Protein AF-A0A2G2VQW7-F1 (afdb_monomer_lite)

InterPro domains:
  IPR032675 Leucine-rich repeat domain superfamily [G3DSA:3.80.10.10] (1-169)

Radius of gyration: 18.5 Å; chains: 1; bounding box: 49×47×39 Å

pLDDT: mean 71.55, std 16.59, range [32.75, 95.94]

Foldseek 3Di:
DEDDQCVLVPLCDAEDACALVQAYAYYEANLSNCNHAYDHNHNYNHQDDHHNLLNNLNHAEDAYQDDCVSVPNHQHYEYEAQAQVSQVVSLVSCPPPPDPHFYHYEYHDDDDDPDPDPCPDRFQEYEYECEEDDAQDEHRGDPPHPYYHYYNYHPVVRHPDPVVCVVVVVVVVVVVVVVVPPD

Secondary structure (DSSP, 8-state):
-BPPGGGGG-TT--EEE-TT-TT--B----TT-TT--EEE-TTS---SPPTTGGG-TT--EE---S-GGGGTT-SEEEEEESSHHHHHHHHHHTTT-----EEEEEEE---S-----TT--S-EEEEEES-BPPTT----PPTT--EEEEES-B-GGGT-SSHHHHHHHHHHHHHHHTTTT--

Sequence (183 aa):
MDLPSCISNLESLRALSLRRCEQVKSVPPLGKLKNLRVLDVFDTVIEEVPQGMENLVKLKFLDMVEDLASLELLEEFGGRFCDLHNFNKFMRSLHNYEKDWWYDIFVGQLNIDDGFDDCIPKQRRVIVEDYTIEAATSIFLPRGIDILKIRSCHGLSSCFVDNFLSAVMDYFFKRLDLRDQRL

Organism: Capsicum annuum (NCBI:txid4072)

Structure (mmCIF, N/CA/C/O backbone):
data_AF-A0A2G2VQW7-F1
#
_entry.id   AF-A0A2G2VQW7-F1
#
loop_
_atom_site.group_PDB
_atom_site.id
_atom_site.type_symbol
_atom_site.label_atom_id
_atom_site.label_alt_id
_atom_site.label_comp_id
_atom_site.label_asym_id
_atom_site.label_entity_id
_atom_site.label_seq_id
_atom_site.pdbx_PDB_ins_code
_atom_site.Cartn_x
_atom_site.Cartn_y
_atom_site.Cartn_z
_atom_site.occupancy
_atom_site.B_iso_or_equiv
_atom_site.auth_seq_id
_atom_site.auth_comp_id
_atom_site.auth_asym_id
_atom_site.auth_atom_id
_atom_site.pdbx_PDB_model_num
ATOM 1 N N . MET A 1 1 ? -9.436 16.941 -4.516 1.00 82.94 1 MET A N 1
ATOM 2 C CA . MET A 1 1 ? -10.593 16.754 -3.628 1.00 82.94 1 MET A CA 1
ATOM 3 C C . MET A 1 1 ? -10.092 16.038 -2.393 1.00 82.94 1 MET A C 1
ATOM 5 O O . MET A 1 1 ? -9.227 15.183 -2.532 1.00 82.94 1 MET A O 1
ATOM 9 N N . ASP A 1 2 ? -10.584 16.399 -1.215 1.00 86.19 2 ASP A N 1
ATOM 10 C CA . ASP A 1 2 ? -10.218 15.718 0.029 1.00 86.19 2 ASP A CA 1
ATOM 11 C C . ASP A 1 2 ? -11.318 14.740 0.423 1.00 86.19 2 ASP A C 1
ATOM 13 O O . ASP A 1 2 ? -12.505 14.992 0.183 1.00 86.19 2 ASP A O 1
ATOM 17 N N . LEU A 1 3 ? -10.923 13.614 1.012 1.00 90.31 3 LEU A N 1
ATOM 18 C CA . LEU A 1 3 ? -11.876 12.632 1.497 1.00 90.31 3 LEU A CA 1
ATOM 19 C C . LEU A 1 3 ? -12.577 13.162 2.774 1.00 90.31 3 LEU A C 1
ATOM 21 O O . LEU A 1 3 ? -11.905 13.694 3.662 1.00 90.31 3 LEU A O 1
ATOM 25 N N . PRO A 1 4 ? -13.913 13.035 2.914 1.00 90.88 4 PRO A N 1
ATOM 26 C CA . PRO A 1 4 ? -14.640 13.598 4.052 1.00 90.88 4 PRO A CA 1
ATOM 27 C C . PRO A 1 4 ? -14.163 13.070 5.412 1.00 90.88 4 PRO A C 1
ATOM 29 O O . PRO A 1 4 ? -14.060 11.861 5.625 1.00 90.88 4 PRO A O 1
ATOM 32 N N . SER A 1 5 ? -13.990 13.969 6.385 1.00 91.75 5 SER A N 1
ATOM 33 C CA . SER A 1 5 ? -13.508 13.629 7.736 1.00 91.75 5 SER A CA 1
ATOM 34 C C . SER A 1 5 ? -14.438 12.707 8.534 1.00 91.75 5 SER A C 1
ATOM 36 O O . SER A 1 5 ? -14.006 12.071 9.494 1.00 91.75 5 SER A O 1
ATOM 38 N N . CYS A 1 6 ? -15.711 12.586 8.143 1.00 93.94 6 CYS A N 1
ATOM 39 C CA . CYS A 1 6 ? -16.657 11.679 8.790 1.00 93.94 6 CYS A CA 1
ATOM 40 C C . CYS A 1 6 ? -16.282 10.196 8.630 1.00 93.94 6 CYS A C 1
ATOM 42 O O . CYS A 1 6 ? -16.678 9.391 9.475 1.00 93.94 6 CYS A O 1
ATOM 44 N N . ILE A 1 7 ? -15.478 9.840 7.619 1.00 94.19 7 ILE A N 1
ATOM 45 C CA . ILE A 1 7 ? -14.993 8.467 7.403 1.00 94.19 7 ILE A CA 1
ATOM 46 C C . ILE A 1 7 ? -14.172 7.970 8.593 1.00 94.19 7 ILE A C 1
ATOM 48 O O . ILE A 1 7 ? -14.296 6.806 8.965 1.00 94.19 7 ILE A O 1
ATOM 52 N N . SER A 1 8 ? -13.439 8.853 9.275 1.00 93.88 8 SER A N 1
ATOM 53 C CA . SER A 1 8 ? -12.672 8.517 10.479 1.00 93.88 8 SER A CA 1
ATOM 54 C C . SER A 1 8 ? -13.534 8.031 11.650 1.00 93.88 8 SER A C 1
ATOM 56 O O . SER A 1 8 ? -12.997 7.478 12.600 1.00 93.88 8 SER A O 1
ATOM 58 N N . ASN A 1 9 ? -14.858 8.218 11.624 1.00 95.00 9 ASN A N 1
ATOM 59 C CA . ASN A 1 9 ? -15.754 7.750 12.689 1.00 95.00 9 ASN A CA 1
ATOM 60 C C . ASN A 1 9 ? -16.359 6.363 12.408 1.00 95.00 9 ASN A C 1
ATOM 62 O O . ASN A 1 9 ? -17.124 5.847 13.221 1.00 95.00 9 ASN A O 1
ATOM 66 N N . LEU A 1 10 ? -16.032 5.739 11.273 1.00 95.94 10 LEU A N 1
ATOM 67 C CA . LEU A 1 10 ? -16.527 4.415 10.903 1.00 95.94 10 LEU A CA 1
ATOM 68 C C . LEU A 1 10 ? -15.726 3.307 11.610 1.00 95.94 10 LEU A C 1
ATOM 70 O O . LEU A 1 10 ? -15.092 2.487 10.964 1.00 95.94 10 LEU A O 1
ATOM 74 N N . GLU A 1 11 ? -15.743 3.240 12.942 1.00 94.25 11 GLU A N 1
ATOM 75 C CA . GLU A 1 11 ? -14.870 2.338 13.728 1.00 94.25 11 GLU A CA 1
ATOM 76 C C . GLU A 1 11 ? -15.023 0.838 13.403 1.00 94.25 11 GLU A C 1
ATOM 78 O O . GLU A 1 11 ? -14.123 0.038 13.669 1.00 94.25 11 GLU A O 1
ATOM 83 N N . SER A 1 12 ? -16.155 0.439 12.813 1.00 94.44 12 SER A N 1
ATOM 84 C CA . SER A 1 12 ? -16.405 -0.933 12.344 1.00 94.44 12 SER A CA 1
ATOM 85 C C . SER A 1 12 ? -15.875 -1.217 10.931 1.00 94.44 12 SER A C 1
ATOM 87 O O . SER A 1 12 ? -15.936 -2.367 10.491 1.00 94.44 12 SER A O 1
ATOM 89 N N . LEU A 1 13 ? -15.379 -0.200 10.216 1.00 93.94 13 LEU A N 1
ATOM 90 C CA . LEU A 1 13 ? -14.875 -0.314 8.850 1.00 93.94 13 LEU A CA 1
ATOM 91 C C . LEU A 1 13 ? -13.669 -1.256 8.813 1.00 93.94 13 LEU A C 1
ATOM 93 O O . LEU A 1 13 ? -12.749 -1.135 9.620 1.00 93.94 13 LEU A O 1
ATOM 97 N N . ARG A 1 14 ? -13.700 -2.207 7.876 1.00 90.00 14 ARG A N 1
ATOM 98 C CA . ARG A 1 14 ? -12.643 -3.212 7.679 1.00 90.00 14 ARG A CA 1
ATOM 99 C C . ARG A 1 14 ? -11.844 -2.988 6.405 1.00 90.00 14 ARG A C 1
ATOM 101 O O . ARG A 1 14 ? -10.663 -3.307 6.385 1.00 90.00 14 ARG A O 1
ATOM 108 N N . ALA A 1 15 ? -12.455 -2.403 5.386 1.00 87.12 15 ALA A N 1
ATOM 109 C CA . ALA A 1 15 ? -11.801 -2.094 4.129 1.00 87.12 15 ALA A CA 1
ATOM 110 C C . ALA A 1 15 ? -12.201 -0.690 3.679 1.00 87.12 15 ALA A C 1
ATOM 112 O O . ALA A 1 15 ? -13.383 -0.343 3.705 1.00 87.12 15 ALA A O 1
ATOM 113 N N . LEU A 1 16 ? -11.213 0.105 3.279 1.00 88.94 16 LEU A N 1
ATOM 114 C CA . LEU A 1 16 ? -11.386 1.380 2.600 1.00 88.94 16 LEU A CA 1
ATOM 115 C C . LEU A 1 16 ? -10.630 1.295 1.275 1.00 88.94 16 LEU A C 1
ATOM 117 O O . LEU A 1 16 ? -9.404 1.220 1.277 1.00 88.94 16 LEU A O 1
ATOM 121 N N . SER A 1 17 ? -11.362 1.296 0.160 1.00 86.50 17 SER A N 1
ATOM 122 C CA . SER A 1 17 ? -10.781 1.367 -1.182 1.00 86.50 17 SER A CA 1
ATOM 123 C C . SER A 1 17 ? -11.169 2.686 -1.840 1.00 86.50 17 SER A C 1
ATOM 125 O O . SER A 1 17 ? -12.347 3.017 -1.957 1.00 86.50 17 SER A O 1
ATOM 127 N N . LEU A 1 18 ? -10.149 3.437 -2.235 1.00 86.19 18 LEU A N 1
ATOM 128 C CA . LEU A 1 18 ? -10.187 4.674 -3.011 1.00 86.19 18 LEU A CA 1
ATOM 129 C C . LEU A 1 18 ? -9.570 4.448 -4.395 1.00 86.19 18 LEU A C 1
ATOM 131 O O . LEU A 1 18 ? -9.135 5.389 -5.050 1.00 86.19 18 LEU A O 1
ATOM 135 N N . ARG A 1 19 ? -9.502 3.191 -4.834 1.00 79.62 19 ARG A N 1
ATOM 136 C CA . ARG A 1 19 ? -8.927 2.791 -6.114 1.00 79.62 19 ARG A CA 1
ATOM 137 C C . ARG A 1 19 ? -9.468 3.645 -7.264 1.00 79.62 19 ARG A C 1
ATOM 139 O O . ARG A 1 19 ? -10.685 3.799 -7.378 1.00 79.62 19 ARG A O 1
ATOM 146 N N . ARG A 1 20 ? -8.579 4.154 -8.127 1.00 79.31 20 ARG A N 1
ATOM 147 C CA . ARG A 1 20 ? -8.904 5.007 -9.291 1.00 79.31 20 ARG A CA 1
ATOM 148 C C . ARG A 1 20 ? -9.643 6.298 -8.923 1.00 79.31 20 ARG A C 1
ATOM 150 O O . ARG A 1 20 ? -10.326 6.899 -9.751 1.00 79.31 20 ARG A O 1
ATOM 157 N N . CYS A 1 21 ? -9.540 6.741 -7.672 1.00 87.62 21 CYS A N 1
ATOM 158 C CA . CYS A 1 21 ? -10.036 8.047 -7.256 1.00 87.62 21 CYS A CA 1
ATOM 159 C C . CYS A 1 21 ? -8.940 9.099 -7.479 1.00 87.62 21 CYS A C 1
ATOM 161 O O . CYS A 1 21 ? -8.461 9.722 -6.533 1.00 87.62 21 CYS A O 1
ATOM 163 N N . GLU A 1 22 ? -8.571 9.318 -8.743 1.00 86.00 22 GLU A N 1
ATOM 164 C CA . GLU A 1 22 ? -7.443 10.158 -9.193 1.00 86.00 22 GLU A CA 1
ATOM 165 C C . GLU A 1 22 ? -7.490 11.606 -8.674 1.00 86.00 22 GLU A C 1
ATOM 167 O O . GLU A 1 22 ? -6.487 12.309 -8.623 1.00 86.00 22 GLU A O 1
ATOM 172 N N . GLN A 1 23 ? -8.667 12.088 -8.273 1.00 89.50 23 GLN A N 1
ATOM 173 C CA . GLN A 1 23 ? -8.835 13.439 -7.743 1.00 89.50 23 GLN A CA 1
ATOM 174 C C . GLN A 1 23 ? -8.657 13.529 -6.224 1.00 89.50 23 GLN A C 1
ATOM 176 O O . GLN A 1 23 ? -8.644 14.648 -5.698 1.00 89.50 23 GLN A O 1
ATOM 181 N N . VAL A 1 24 ? -8.568 12.404 -5.506 1.00 89.62 24 VAL A N 1
ATOM 182 C CA . VAL A 1 24 ? -8.407 12.389 -4.048 1.00 89.62 24 VAL A CA 1
ATOM 183 C C . VAL A 1 24 ? -6.950 12.663 -3.700 1.00 89.62 24 VAL A C 1
ATOM 185 O O . VAL A 1 24 ? -6.067 11.906 -4.085 1.00 89.62 24 VAL A O 1
ATOM 188 N N . LYS A 1 25 ? -6.717 13.765 -2.982 1.00 86.88 25 LYS A N 1
ATOM 189 C CA . LYS A 1 25 ? -5.377 14.249 -2.610 1.00 86.88 25 LYS A CA 1
ATOM 190 C C . LYS A 1 25 ? -4.955 13.858 -1.205 1.00 86.88 25 LYS A C 1
ATOM 192 O O . LYS A 1 25 ? -3.769 13.803 -0.915 1.00 86.88 25 LYS A O 1
ATOM 197 N N . SER A 1 26 ? -5.924 13.638 -0.326 1.00 88.44 26 SER A N 1
ATOM 198 C CA . SER A 1 26 ? -5.662 13.340 1.072 1.00 88.44 26 SER A CA 1
ATOM 199 C C . SER A 1 26 ? -6.765 12.476 1.671 1.00 88.44 26 SER A C 1
ATOM 201 O O . SER A 1 26 ? -7.929 12.507 1.252 1.00 88.44 26 SER A O 1
ATOM 203 N N . VAL A 1 27 ? -6.368 11.712 2.682 1.00 89.94 27 VAL A N 1
ATOM 204 C CA . VAL A 1 27 ? -7.231 10.931 3.565 1.00 89.94 27 VAL A CA 1
ATOM 205 C C . VAL A 1 27 ? -7.201 11.560 4.961 1.00 89.94 27 VAL A C 1
ATOM 207 O O . VAL A 1 27 ? -6.131 11.963 5.422 1.00 89.94 27 VAL A O 1
ATOM 210 N N . PRO A 1 28 ? -8.347 11.675 5.657 1.00 92.38 28 PRO A N 1
ATOM 211 C CA . PRO A 1 28 ? -8.367 12.192 7.020 1.00 92.38 28 PRO A CA 1
ATOM 212 C C . PRO A 1 28 ? -7.623 11.235 7.969 1.00 92.38 28 PRO A C 1
ATOM 214 O O . PRO A 1 28 ? -7.408 10.0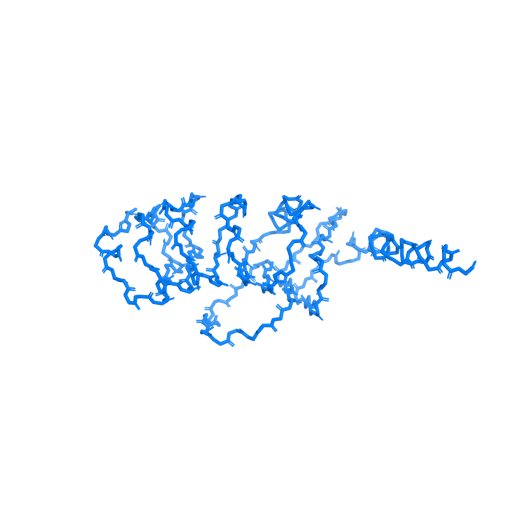73 7.621 1.00 92.38 28 PRO A O 1
ATOM 217 N N . PRO A 1 29 ? -7.280 11.666 9.197 1.00 92.06 29 PRO A N 1
ATOM 218 C CA . PRO A 1 29 ? -6.641 10.792 10.176 1.00 92.06 29 PRO A CA 1
ATOM 219 C C . PRO A 1 29 ? -7.441 9.504 10.400 1.00 92.06 29 PRO A C 1
ATOM 221 O O . PRO A 1 29 ? -8.633 9.551 10.719 1.00 92.06 29 PRO A O 1
ATOM 224 N N . LEU A 1 30 ? -6.796 8.348 10.253 1.00 91.75 30 LEU A N 1
ATOM 225 C CA . LEU A 1 30 ? -7.475 7.048 10.277 1.00 91.75 30 LEU A CA 1
ATOM 226 C C . LEU A 1 30 ? -7.379 6.344 11.633 1.00 91.75 30 LEU A C 1
ATOM 228 O O . LEU A 1 30 ? -8.027 5.323 11.825 1.00 91.75 30 LEU A O 1
ATOM 232 N N . GLY A 1 31 ? -6.657 6.895 12.615 1.00 90.38 31 GLY A N 1
ATOM 233 C CA . GLY A 1 31 ? -6.326 6.199 13.870 1.00 90.38 31 GLY A CA 1
ATOM 234 C C . GLY A 1 31 ? -7.493 5.707 14.741 1.00 90.38 31 GLY A C 1
ATOM 235 O O . GLY A 1 31 ? -7.274 4.897 15.646 1.00 90.38 31 GLY A O 1
ATOM 236 N N . LYS A 1 32 ? -8.731 6.141 14.475 1.00 94.38 32 LYS A N 1
ATOM 237 C CA . LYS A 1 32 ? -9.956 5.610 15.103 1.00 94.38 32 LYS A CA 1
ATOM 238 C C . LYS A 1 32 ? -10.450 4.301 14.474 1.00 94.38 32 LYS A C 1
ATOM 240 O O . LYS A 1 32 ? -11.177 3.550 15.116 1.00 94.38 32 LYS A O 1
ATOM 245 N N . LEU A 1 33 ? -10.045 3.987 13.245 1.00 93.62 33 LEU A N 1
ATOM 246 C CA . LEU A 1 33 ? -10.486 2.814 12.491 1.00 93.62 33 LEU A CA 1
ATOM 247 C C . LEU A 1 33 ? -9.746 1.545 12.941 1.00 93.62 33 LEU A C 1
ATOM 249 O O . LEU A 1 33 ? -9.102 0.863 12.153 1.00 93.62 33 LEU A O 1
ATOM 253 N N . LYS A 1 34 ? -9.848 1.188 14.225 1.00 89.81 34 LYS A N 1
ATOM 254 C CA . LYS A 1 34 ? -9.129 0.051 14.839 1.00 89.81 34 LYS A CA 1
ATOM 255 C C . LYS A 1 34 ? -9.427 -1.309 14.199 1.00 89.81 34 LYS A C 1
ATOM 257 O O . LYS A 1 34 ? -8.719 -2.282 14.458 1.00 89.81 34 LYS A O 1
ATOM 262 N N . ASN A 1 35 ? -10.503 -1.398 13.417 1.00 90.31 35 ASN A N 1
ATOM 263 C CA . ASN A 1 35 ? -10.888 -2.600 12.686 1.00 90.31 35 ASN A CA 1
ATOM 264 C C . ASN A 1 35 ? -10.461 -2.606 11.217 1.00 90.31 35 ASN A C 1
ATOM 266 O O . ASN A 1 35 ? -10.692 -3.627 10.564 1.00 90.31 35 ASN A O 1
ATOM 270 N N . LEU A 1 36 ? -9.836 -1.532 10.723 1.00 88.75 36 LEU A N 1
ATOM 271 C CA . LEU A 1 36 ? -9.384 -1.442 9.343 1.00 88.75 36 LEU A CA 1
ATOM 272 C C . LEU A 1 36 ? -8.290 -2.480 9.088 1.00 88.75 36 LEU A C 1
ATOM 274 O O . LEU A 1 36 ? -7.337 -2.603 9.855 1.00 88.75 36 LEU A O 1
ATOM 278 N N . ARG A 1 37 ? -8.474 -3.239 8.014 1.00 83.81 37 ARG A N 1
ATOM 279 C CA . ARG A 1 37 ? -7.598 -4.306 7.529 1.00 83.81 37 ARG A CA 1
ATOM 280 C C . ARG A 1 37 ? -7.014 -3.960 6.170 1.00 83.81 37 ARG A C 1
ATOM 282 O O . ARG A 1 37 ? -5.856 -4.270 5.926 1.00 83.81 37 ARG A O 1
ATOM 289 N N . VAL A 1 38 ? -7.796 -3.297 5.324 1.00 80.06 38 VAL A N 1
ATOM 290 C CA . VAL A 1 38 ? -7.400 -2.934 3.963 1.00 80.06 38 VAL A CA 1
ATOM 291 C C . VAL A 1 38 ? -7.509 -1.425 3.784 1.00 80.06 38 VAL A C 1
ATOM 293 O O . VAL A 1 38 ? -8.585 -0.859 3.993 1.00 80.06 38 VAL A O 1
ATOM 296 N N . LEU A 1 39 ? -6.403 -0.793 3.388 1.00 83.38 39 LEU A N 1
ATOM 297 C CA . LEU A 1 39 ? -6.370 0.569 2.862 1.00 83.38 39 LEU A CA 1
ATOM 298 C C . LEU A 1 39 ? -5.798 0.538 1.439 1.00 83.38 39 LEU A C 1
ATOM 300 O O . LEU A 1 39 ? -4.594 0.380 1.247 1.00 83.38 39 LEU A O 1
ATOM 304 N N . ASP A 1 40 ? -6.680 0.662 0.451 1.00 79.06 40 ASP A N 1
ATOM 305 C CA . ASP A 1 40 ? -6.346 0.649 -0.975 1.00 79.06 40 ASP A CA 1
ATOM 306 C C . ASP A 1 40 ? -6.500 2.060 -1.543 1.00 79.06 40 ASP A C 1
ATOM 308 O O . ASP A 1 40 ? -7.611 2.572 -1.652 1.00 79.06 40 ASP A O 1
ATOM 312 N N . VAL A 1 41 ? -5.382 2.698 -1.877 1.00 80.12 41 VAL A N 1
ATOM 313 C CA . VAL A 1 41 ? -5.333 4.052 -2.451 1.00 80.12 41 VAL A CA 1
ATOM 314 C C . VAL A 1 41 ? -4.727 4.046 -3.856 1.00 80.12 41 VAL A C 1
ATOM 316 O O . VAL A 1 41 ? -4.187 5.049 -4.317 1.00 80.12 41 VAL A O 1
ATOM 319 N N . PHE A 1 42 ? -4.829 2.910 -4.552 1.00 75.19 42 PHE A N 1
ATOM 320 C CA . PHE A 1 42 ? -4.280 2.737 -5.891 1.00 75.19 42 PHE A CA 1
ATOM 321 C C . PHE A 1 42 ? -4.826 3.768 -6.883 1.00 75.19 42 PHE A C 1
ATOM 323 O O . PHE A 1 42 ? -6.035 3.995 -6.931 1.00 75.19 42 PHE A O 1
ATOM 330 N N . ASP A 1 43 ? -3.960 4.307 -7.744 1.00 73.75 43 ASP A N 1
ATOM 331 C CA . ASP A 1 43 ? -4.354 5.259 -8.798 1.00 73.75 43 ASP A CA 1
ATOM 332 C C . ASP A 1 43 ? -5.132 6.458 -8.221 1.00 73.75 43 ASP A C 1
ATOM 334 O O . ASP A 1 43 ? -6.165 6.906 -8.721 1.00 73.75 43 ASP A O 1
ATOM 338 N N . THR A 1 44 ? -4.638 6.922 -7.071 1.00 80.56 44 THR A N 1
ATOM 339 C CA . THR 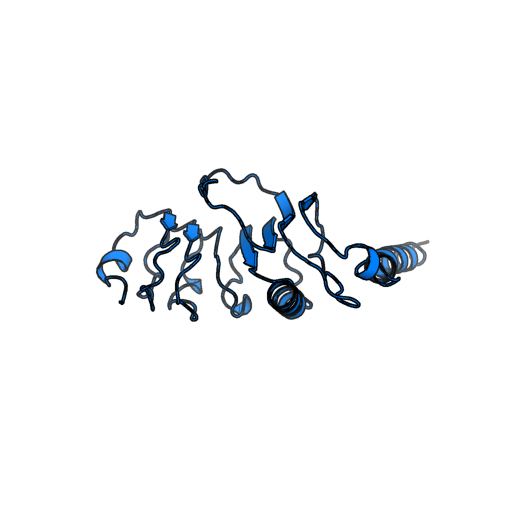A 1 44 ? -4.963 8.211 -6.463 1.00 80.56 44 THR A CA 1
ATOM 340 C C . THR A 1 44 ? -3.720 9.096 -6.499 1.00 80.56 44 THR A C 1
ATOM 342 O O . THR A 1 44 ? -2.619 8.631 -6.789 1.00 80.56 44 THR A O 1
ATOM 345 N N . VAL A 1 45 ? -3.881 10.377 -6.173 1.00 83.25 45 VAL A N 1
ATOM 346 C CA . VAL A 1 45 ? -2.762 11.327 -6.047 1.00 83.25 45 VAL A CA 1
ATOM 347 C C . VAL A 1 45 ? -2.345 11.525 -4.582 1.00 83.25 45 VAL A C 1
ATOM 349 O O . VAL A 1 45 ? -1.817 12.575 -4.226 1.00 83.25 45 VAL A O 1
ATOM 352 N N . ILE A 1 46 ? -2.639 10.549 -3.713 1.00 83.00 46 ILE A N 1
ATOM 353 C CA . ILE A 1 46 ? -2.238 10.558 -2.302 1.00 83.00 46 ILE A CA 1
ATOM 354 C C . ILE A 1 46 ? -0.756 10.177 -2.218 1.00 83.00 46 ILE A C 1
ATOM 356 O O . ILE A 1 46 ? -0.386 9.047 -2.526 1.00 83.00 46 ILE A O 1
ATOM 360 N N . GLU A 1 47 ? 0.078 11.115 -1.775 1.00 71.00 47 GLU A N 1
ATOM 361 C CA . GLU A 1 47 ? 1.526 10.906 -1.611 1.00 71.00 47 GLU A CA 1
ATOM 362 C C . GLU A 1 47 ? 1.918 10.639 -0.147 1.00 71.00 47 GLU A C 1
ATOM 364 O O . GLU A 1 47 ? 2.899 9.949 0.115 1.00 71.00 47 GLU A O 1
ATOM 369 N N . GLU A 1 48 ? 1.127 11.137 0.810 1.00 74.81 48 GLU A N 1
ATOM 370 C CA . GLU A 1 48 ? 1.446 11.096 2.240 1.00 74.81 48 GLU A CA 1
ATOM 371 C C . GLU A 1 48 ? 0.670 10.013 3.003 1.00 74.81 48 GLU A C 1
ATOM 373 O O . GLU A 1 48 ? -0.524 9.779 2.789 1.00 74.81 48 GLU A O 1
ATOM 378 N N . VAL A 1 49 ? 1.344 9.406 3.981 1.00 76.00 49 VAL A N 1
ATOM 379 C CA . VAL A 1 49 ? 0.737 8.488 4.949 1.00 76.00 49 VAL A CA 1
ATOM 380 C C . VAL A 1 49 ? -0.233 9.260 5.866 1.00 76.00 49 VAL A C 1
ATOM 382 O O . VAL A 1 49 ? 0.192 10.227 6.501 1.00 76.00 49 VAL A O 1
ATOM 385 N N . PRO A 1 50 ? -1.519 8.863 6.010 1.00 82.62 50 PRO A N 1
ATOM 386 C CA . PRO A 1 50 ? -2.434 9.550 6.918 1.00 82.62 50 PRO A CA 1
ATOM 387 C C . PRO A 1 50 ? -1.960 9.467 8.368 1.00 82.62 50 PRO A C 1
ATOM 389 O O . PRO A 1 50 ? -1.364 8.485 8.806 1.00 82.62 50 PRO A O 1
ATOM 392 N N . GLN A 1 51 ? -2.315 10.469 9.167 1.00 86.19 51 GLN A N 1
ATOM 393 C CA . GLN A 1 51 ? -2.051 10.433 10.603 1.00 86.19 51 GLN A CA 1
ATOM 394 C C . GLN A 1 51 ? -2.813 9.295 11.301 1.00 86.19 51 GLN A C 1
ATOM 396 O O . GLN A 1 51 ? -3.979 9.014 10.993 1.00 86.19 51 GLN A O 1
ATOM 401 N N . GLY A 1 52 ? -2.187 8.692 12.314 1.00 84.75 52 GLY A N 1
ATOM 402 C CA . GLY A 1 52 ? -2.801 7.636 13.115 1.00 84.75 52 GLY A CA 1
ATOM 403 C C . GLY A 1 52 ? -2.649 6.232 12.526 1.00 84.75 52 GLY A C 1
ATOM 404 O O . GLY A 1 52 ? -3.459 5.361 12.837 1.00 84.75 52 GLY A O 1
ATOM 405 N N . MET A 1 53 ? -1.664 5.992 11.664 1.00 82.12 53 MET A N 1
ATOM 406 C CA . MET A 1 53 ? -1.408 4.666 11.085 1.00 82.12 53 MET A CA 1
ATOM 407 C C . MET A 1 53 ? -0.805 3.692 12.101 1.00 82.12 53 MET A C 1
ATOM 409 O O . MET A 1 53 ? -1.174 2.520 12.110 1.00 82.12 53 MET A O 1
ATOM 413 N N . GLU A 1 54 ? -0.017 4.190 13.057 1.00 77.94 54 GLU A N 1
ATOM 414 C CA . GLU A 1 54 ? 0.504 3.436 14.210 1.00 77.94 54 GLU A CA 1
ATOM 415 C C . GLU A 1 54 ? -0.615 2.827 15.075 1.00 77.94 54 GLU A C 1
ATOM 417 O O . GLU A 1 54 ? -0.435 1.893 15.852 1.00 77.94 54 GLU A O 1
ATOM 422 N N . ASN A 1 55 ? -1.812 3.378 14.923 1.00 84.38 55 ASN A N 1
ATOM 423 C CA . ASN A 1 55 ? -3.006 3.060 15.668 1.00 84.38 55 ASN A CA 1
ATOM 424 C C . ASN A 1 55 ? -3.872 1.985 14.973 1.00 84.38 55 ASN A C 1
ATOM 426 O O . ASN A 1 55 ? -4.828 1.497 15.591 1.00 84.38 55 ASN A O 1
ATOM 430 N N . LEU A 1 56 ? -3.558 1.610 13.725 1.00 84.25 56 LEU A N 1
ATOM 431 C CA . LEU A 1 56 ? -4.279 0.625 12.911 1.00 84.25 56 LEU A CA 1
ATOM 432 C C . LEU A 1 56 ? -3.737 -0.795 13.115 1.00 84.25 56 LEU A C 1
ATOM 434 O O . LEU A 1 56 ? -3.232 -1.443 12.204 1.00 84.25 56 LEU A O 1
ATOM 438 N N . VAL A 1 57 ? -3.896 -1.314 14.329 1.00 78.25 57 VAL A N 1
ATOM 439 C CA . VAL A 1 57 ? -3.315 -2.600 14.764 1.00 78.25 57 VAL A CA 1
ATOM 440 C C . VAL A 1 57 ? -3.803 -3.840 13.998 1.00 78.25 57 VAL A C 1
ATOM 442 O O . VAL A 1 57 ? -3.260 -4.922 14.185 1.00 78.25 57 VAL A O 1
ATOM 445 N N . LYS A 1 58 ? -4.862 -3.717 13.185 1.00 80.06 58 LYS A N 1
ATOM 446 C CA . LYS A 1 58 ? -5.408 -4.809 12.358 1.00 80.06 58 LYS A CA 1
ATOM 447 C C . LYS A 1 58 ? -5.136 -4.626 10.867 1.00 80.06 58 LYS A C 1
ATOM 449 O O . LYS A 1 58 ? -5.644 -5.432 10.084 1.00 80.06 58 LYS A O 1
ATOM 454 N N . LEU A 1 59 ? -4.389 -3.588 10.481 1.00 77.38 59 LEU A N 1
ATOM 455 C CA . LEU A 1 59 ? -4.059 -3.337 9.087 1.00 77.38 59 LEU A CA 1
ATOM 456 C C . LEU A 1 59 ? -3.211 -4.497 8.549 1.00 77.38 59 LEU A C 1
ATOM 458 O O . LEU A 1 59 ? -2.303 -4.984 9.218 1.00 77.38 59 LEU A O 1
ATOM 462 N N . LYS A 1 60 ? -3.559 -4.957 7.352 1.00 72.12 60 LYS A N 1
ATOM 463 C CA . LYS A 1 60 ? -2.951 -6.088 6.632 1.00 72.12 60 LYS A CA 1
ATOM 464 C C . LYS A 1 60 ? -2.555 -5.730 5.203 1.00 72.12 60 LYS A C 1
ATOM 466 O O . LYS A 1 60 ? -1.919 -6.518 4.515 1.00 72.12 60 LYS A O 1
ATOM 471 N N . PHE A 1 61 ? -3.014 -4.587 4.714 1.00 70.00 61 PHE A N 1
ATOM 472 C CA . PHE A 1 61 ? -2.777 -4.159 3.351 1.00 70.00 61 PHE A CA 1
ATOM 473 C C . PHE A 1 61 ? -2.679 -2.639 3.298 1.00 70.00 61 PHE A C 1
ATOM 475 O O . PHE A 1 61 ? -3.547 -1.947 3.845 1.00 70.00 61 PHE A O 1
ATOM 482 N N . LEU A 1 62 ? -1.631 -2.148 2.635 1.00 71.75 62 LEU A N 1
ATOM 483 C CA . LEU A 1 62 ? -1.367 -0.732 2.451 1.00 71.75 62 LEU A CA 1
ATOM 484 C C . LEU A 1 62 ? -0.638 -0.494 1.129 1.00 71.75 62 LEU A C 1
ATOM 486 O O . LEU A 1 62 ? 0.521 -0.870 0.987 1.00 71.75 62 LEU A O 1
ATOM 490 N N . ASP A 1 63 ? -1.291 0.207 0.209 1.00 66.38 63 ASP A N 1
ATOM 491 C CA . ASP A 1 63 ? -0.709 0.573 -1.086 1.00 66.38 63 ASP A CA 1
ATOM 492 C C . ASP A 1 63 ? -0.081 1.981 -1.048 1.00 66.38 63 ASP A C 1
ATOM 494 O O . ASP A 1 63 ? -0.585 2.907 -1.674 1.00 66.38 63 ASP A O 1
ATOM 498 N N . MET A 1 64 ? 0.967 2.182 -0.235 1.00 65.44 64 MET A N 1
ATOM 499 C CA . MET A 1 64 ? 1.691 3.465 -0.122 1.00 65.44 64 MET A CA 1
ATOM 500 C C . MET A 1 64 ? 3.197 3.248 0.082 1.00 65.44 64 MET A C 1
ATOM 502 O O . MET A 1 64 ? 3.615 2.237 0.647 1.00 65.44 64 MET A O 1
ATOM 506 N N . VAL A 1 65 ? 4.015 4.204 -0.371 1.00 57.28 65 VAL A N 1
ATOM 507 C CA . VAL A 1 65 ? 5.462 4.003 -0.611 1.00 57.28 65 VAL A CA 1
ATOM 508 C C . VAL A 1 65 ? 6.379 4.634 0.455 1.00 57.28 65 VAL A C 1
ATOM 510 O O . VAL A 1 65 ? 7.596 4.472 0.372 1.00 57.28 65 VAL A O 1
ATOM 513 N N . GLU A 1 66 ? 5.860 5.293 1.496 1.00 55.91 66 GLU A N 1
ATOM 514 C CA . GLU A 1 66 ? 6.719 5.979 2.478 1.00 55.91 66 GLU A CA 1
ATOM 515 C C . GLU A 1 66 ? 6.841 5.289 3.845 1.00 55.91 66 GLU A C 1
ATOM 517 O O . GLU A 1 66 ? 5.891 4.740 4.396 1.00 55.91 66 GLU A O 1
ATOM 522 N N . ASP A 1 67 ? 8.087 5.313 4.328 1.00 52.62 67 ASP A N 1
ATOM 523 C CA . ASP A 1 67 ? 8.655 4.813 5.581 1.00 52.62 67 ASP A CA 1
ATOM 524 C C . ASP A 1 67 ? 7.816 3.792 6.381 1.00 52.62 67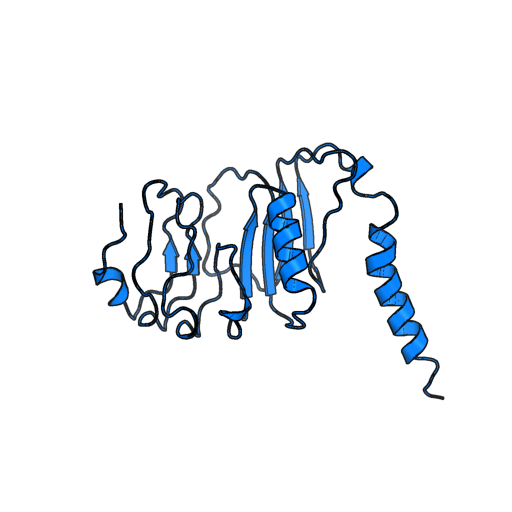 ASP A C 1
ATOM 526 O O . ASP A 1 67 ? 7.036 4.117 7.287 1.00 52.62 67 ASP A O 1
ATOM 530 N N . LEU A 1 68 ? 8.073 2.507 6.102 1.00 57.66 68 LEU A N 1
ATOM 531 C CA . LEU A 1 68 ? 7.545 1.366 6.861 1.00 57.66 68 LEU A CA 1
ATOM 532 C C . LEU A 1 68 ? 7.937 1.397 8.350 1.00 57.66 68 LEU A C 1
ATOM 534 O O . LEU A 1 68 ? 7.401 0.603 9.122 1.00 57.66 68 LEU A O 1
ATOM 538 N N . ALA A 1 69 ? 8.842 2.290 8.775 1.00 54.81 69 ALA A N 1
ATOM 539 C CA . ALA A 1 69 ? 9.135 2.532 10.188 1.00 54.81 69 ALA A CA 1
ATOM 540 C C . ALA A 1 69 ? 7.873 2.895 10.994 1.00 54.81 69 ALA A C 1
ATOM 542 O O . ALA A 1 69 ? 7.773 2.563 12.169 1.00 54.81 69 ALA A O 1
ATOM 543 N N . SER A 1 70 ? 6.865 3.503 10.359 1.00 55.25 70 SER A N 1
ATOM 544 C CA . SER A 1 70 ? 5.555 3.768 10.977 1.00 55.25 70 SER A CA 1
ATOM 545 C C . SER A 1 70 ? 4.645 2.528 11.079 1.00 55.25 70 SER A C 1
ATOM 547 O O . SER A 1 70 ? 3.618 2.556 11.759 1.00 55.25 70 SER A O 1
ATOM 549 N N . LEU A 1 71 ? 5.025 1.421 10.432 1.00 60.41 71 LEU A N 1
ATOM 550 C CA . LEU A 1 71 ? 4.245 0.193 10.272 1.00 60.41 71 LEU A CA 1
ATOM 551 C C . LEU A 1 71 ? 4.839 -0.994 11.046 1.00 60.41 71 LEU A C 1
ATOM 553 O O . LEU A 1 71 ? 4.637 -2.149 10.666 1.00 60.41 71 LEU A O 1
ATOM 557 N N . GLU A 1 72 ? 5.529 -0.746 12.166 1.00 61.47 72 GLU A N 1
ATOM 558 C CA . GLU A 1 72 ? 6.088 -1.790 13.048 1.00 61.47 72 GLU A CA 1
ATOM 559 C C . GLU A 1 72 ? 5.086 -2.890 13.434 1.00 61.47 72 GLU A C 1
ATOM 561 O O . GLU A 1 72 ? 5.492 -4.006 13.755 1.00 61.47 72 GLU A O 1
ATOM 566 N N . LEU A 1 73 ? 3.782 -2.625 13.349 1.00 64.06 73 LEU A N 1
ATOM 567 C CA . LEU A 1 73 ? 2.708 -3.559 13.691 1.00 64.06 73 LEU A CA 1
ATOM 568 C C . LEU A 1 73 ? 2.146 -4.350 12.498 1.00 64.06 73 LEU A C 1
ATOM 570 O O . LEU A 1 73 ? 1.367 -5.275 12.702 1.00 64.06 73 LEU A O 1
ATOM 574 N N . LEU A 1 74 ? 2.557 -4.048 11.266 1.00 70.00 74 LEU A N 1
ATOM 575 C CA . LEU A 1 74 ? 2.024 -4.682 10.061 1.00 70.00 74 LEU A CA 1
ATOM 576 C C . LEU A 1 74 ? 2.490 -6.146 9.942 1.00 70.00 74 LEU A C 1
ATOM 578 O O . LEU A 1 74 ? 3.689 -6.409 9.853 1.00 70.00 74 LEU A O 1
ATOM 582 N N . GLU A 1 75 ? 1.566 -7.109 9.960 1.00 71.88 75 GLU A N 1
ATOM 583 C CA . GLU A 1 75 ? 1.877 -8.546 9.795 1.00 71.88 75 GLU A CA 1
ATOM 584 C C . GLU A 1 75 ? 1.912 -8.995 8.323 1.00 71.88 75 GLU A C 1
ATOM 586 O O . GLU A 1 75 ? 2.543 -9.999 7.979 1.00 71.88 75 GLU A O 1
ATOM 591 N N . GLU A 1 76 ? 1.201 -8.269 7.461 1.00 75.44 76 GLU A N 1
ATOM 592 C CA . GLU A 1 76 ? 0.952 -8.602 6.060 1.00 75.44 76 GLU A CA 1
ATOM 593 C C . GLU A 1 76 ? 1.060 -7.314 5.226 1.00 75.44 76 GLU A C 1
ATOM 595 O O . GLU A 1 76 ? 0.563 -6.272 5.645 1.00 75.44 76 GLU A O 1
ATOM 600 N N . PHE A 1 77 ? 1.718 -7.363 4.068 1.00 76.50 77 PHE A N 1
ATOM 601 C CA . PHE A 1 77 ? 1.855 -6.230 3.153 1.00 76.50 77 PHE A CA 1
ATOM 602 C C . PHE A 1 77 ? 1.535 -6.628 1.730 1.00 76.50 77 PHE A C 1
ATOM 604 O O . PHE A 1 77 ? 2.303 -7.326 1.079 1.00 76.50 77 PHE A O 1
ATOM 611 N N . GLY A 1 78 ? 0.431 -6.131 1.202 1.00 75.56 78 GLY A N 1
ATOM 612 C CA . GLY A 1 78 ? 0.312 -6.043 -0.242 1.00 75.56 78 GLY A CA 1
ATOM 613 C C . GLY A 1 78 ? 0.689 -4.642 -0.697 1.00 75.56 78 GLY A C 1
ATOM 614 O O . GLY A 1 78 ? 0.299 -3.674 -0.051 1.00 75.56 78 GLY A O 1
ATOM 615 N N . GLY A 1 79 ? 1.429 -4.553 -1.795 1.00 74.06 79 GLY A N 1
ATOM 616 C CA . GLY A 1 79 ? 1.826 -3.277 -2.382 1.00 74.06 79 GLY A CA 1
ATOM 617 C C . GLY A 1 79 ? 1.994 -3.397 -3.885 1.00 74.06 79 GLY A C 1
ATOM 618 O O . GLY A 1 79 ? 2.327 -4.469 -4.399 1.00 74.06 79 GLY A O 1
ATOM 619 N N . ARG A 1 80 ? 1.753 -2.310 -4.614 1.00 75.00 80 ARG A N 1
ATOM 620 C CA . ARG A 1 80 ? 1.954 -2.274 -6.059 1.00 75.00 80 ARG A CA 1
ATOM 621 C C . ARG A 1 80 ? 2.938 -1.179 -6.452 1.00 75.00 80 ARG A C 1
ATOM 623 O O . ARG A 1 80 ? 2.940 -0.089 -5.901 1.00 75.00 80 ARG A O 1
ATOM 630 N N . PHE A 1 81 ? 3.760 -1.468 -7.450 1.00 77.81 81 PHE A N 1
ATOM 631 C CA . PHE A 1 81 ? 4.743 -0.545 -7.995 1.00 77.81 81 PHE A CA 1
ATOM 632 C C . PHE A 1 81 ? 4.514 -0.403 -9.493 1.00 77.81 81 PHE A C 1
ATOM 634 O O . PHE A 1 81 ? 4.572 -1.388 -10.220 1.00 77.81 81 PHE A O 1
ATOM 641 N N . CYS A 1 82 ? 4.269 0.814 -9.976 1.00 74.62 82 CYS A N 1
ATOM 642 C CA . CYS A 1 82 ? 4.093 1.061 -11.412 1.00 74.62 82 CYS A CA 1
ATOM 643 C C . CYS A 1 82 ? 5.368 0.763 -12.212 1.00 74.62 82 CYS A C 1
ATOM 645 O O . CYS A 1 82 ? 5.301 0.453 -13.400 1.00 74.62 82 CYS A O 1
ATOM 647 N N . ASP A 1 83 ? 6.524 0.836 -11.551 1.00 76.75 83 ASP A N 1
ATOM 648 C CA . ASP A 1 83 ? 7.822 0.606 -12.156 1.00 76.75 83 ASP A CA 1
ATOM 649 C C . ASP A 1 83 ? 8.811 -0.102 -11.221 1.00 76.75 83 ASP A C 1
ATOM 651 O O . ASP A 1 83 ? 8.690 -0.107 -9.990 1.00 76.75 83 ASP A O 1
ATOM 655 N N . LEU A 1 84 ? 9.823 -0.717 -11.840 1.00 79.31 84 LEU A N 1
ATOM 656 C CA . LEU A 1 84 ? 10.899 -1.401 -11.125 1.00 79.31 84 LEU A CA 1
ATOM 657 C C . LEU A 1 84 ? 11.772 -0.436 -10.316 1.00 79.31 84 LEU A C 1
ATOM 659 O O . LEU A 1 84 ? 12.411 -0.863 -9.357 1.00 79.31 84 LEU A O 1
ATOM 663 N N . HIS A 1 85 ? 11.822 0.848 -10.676 1.00 80.81 85 HIS A N 1
ATOM 664 C CA . HIS A 1 85 ? 12.628 1.833 -9.962 1.00 80.81 85 HIS A CA 1
ATOM 665 C C . HIS A 1 85 ? 12.091 2.054 -8.542 1.00 80.81 85 HIS A C 1
ATOM 667 O O . HIS A 1 85 ? 12.841 1.929 -7.572 1.00 80.81 85 HIS A O 1
ATOM 673 N N . ASN A 1 86 ? 10.791 2.303 -8.413 1.00 78.56 86 ASN A N 1
ATOM 674 C CA . ASN A 1 86 ? 10.082 2.491 -7.156 1.00 78.56 86 ASN A CA 1
ATOM 675 C C . ASN A 1 86 ? 10.047 1.203 -6.332 1.00 78.56 86 ASN A C 1
ATOM 677 O O . ASN A 1 86 ? 10.342 1.243 -5.136 1.00 78.56 86 ASN A O 1
ATOM 681 N N . PHE A 1 87 ? 9.807 0.054 -6.975 1.00 82.69 87 PHE A N 1
ATOM 682 C CA . PHE A 1 87 ? 9.923 -1.248 -6.313 1.00 82.69 87 PHE A CA 1
ATOM 683 C C . PHE A 1 87 ? 11.316 -1.445 -5.704 1.00 82.69 87 PHE A C 1
ATOM 685 O O . PHE A 1 87 ? 11.456 -1.745 -4.520 1.00 82.69 87 PHE A O 1
ATOM 692 N N . ASN A 1 88 ? 12.372 -1.204 -6.481 1.00 81.88 88 ASN A N 1
ATOM 693 C CA . ASN A 1 88 ? 13.744 -1.356 -6.010 1.00 81.88 88 ASN A CA 1
ATOM 694 C C . ASN A 1 88 ? 14.114 -0.332 -4.928 1.00 81.88 88 ASN A C 1
ATOM 696 O O . ASN A 1 88 ? 14.858 -0.661 -4.002 1.00 81.88 88 ASN A O 1
ATOM 700 N N . LYS A 1 89 ? 13.618 0.908 -5.022 1.00 80.62 89 LYS A N 1
ATOM 701 C CA . LYS A 1 89 ? 13.790 1.939 -3.986 1.00 80.62 89 LYS A CA 1
ATOM 702 C C . LYS A 1 89 ? 13.193 1.470 -2.657 1.00 80.62 89 LYS A C 1
ATOM 704 O O . LYS A 1 89 ? 13.871 1.539 -1.636 1.00 80.62 89 LYS A O 1
ATOM 709 N N . PHE A 1 90 ? 11.984 0.921 -2.694 1.00 79.12 90 PHE A N 1
ATOM 710 C CA . PHE A 1 90 ? 11.307 0.342 -1.537 1.00 79.12 90 PHE A CA 1
ATOM 711 C C . PHE A 1 90 ? 12.031 -0.895 -0.977 1.00 79.12 90 PHE A C 1
ATOM 713 O O . PHE A 1 90 ? 12.263 -1.013 0.223 1.00 79.12 90 PHE A O 1
ATOM 720 N N . MET A 1 91 ? 12.493 -1.800 -1.840 1.00 79.44 91 MET A N 1
ATOM 721 C CA . MET A 1 91 ? 13.293 -2.952 -1.404 1.00 79.44 91 MET A CA 1
ATOM 722 C C . MET A 1 91 ? 14.591 -2.526 -0.709 1.00 79.44 91 MET A C 1
ATOM 724 O O . MET A 1 91 ? 15.031 -3.164 0.246 1.00 79.44 91 MET A O 1
ATOM 728 N N . ARG A 1 92 ? 15.195 -1.412 -1.141 1.00 77.88 92 ARG A N 1
ATOM 729 C CA . ARG A 1 92 ? 16.361 -0.833 -0.470 1.00 77.88 92 ARG A CA 1
ATOM 730 C C . ARG A 1 92 ? 16.011 -0.181 0.859 1.00 77.88 92 ARG A C 1
ATOM 732 O O . ARG A 1 92 ? 16.805 -0.331 1.773 1.00 77.88 92 ARG A O 1
ATOM 739 N N . SER A 1 93 ? 14.872 0.493 1.036 1.00 74.94 93 SER A N 1
ATOM 740 C CA . SER A 1 93 ? 14.507 1.012 2.371 1.00 74.94 93 SER A CA 1
ATOM 741 C C . SER A 1 93 ? 14.305 -0.119 3.387 1.00 74.94 93 SER A C 1
ATOM 743 O O . SER A 1 93 ? 14.581 0.048 4.570 1.00 74.94 93 SER A O 1
ATOM 745 N N . LEU A 1 94 ? 13.936 -1.305 2.904 1.00 71.31 94 LEU A N 1
ATOM 746 C CA . LEU A 1 94 ? 13.779 -2.529 3.684 1.00 71.31 94 LEU A CA 1
ATOM 747 C C . LEU A 1 94 ? 15.076 -3.289 4.005 1.00 71.31 94 LEU A C 1
ATOM 749 O O . LEU A 1 94 ? 15.016 -4.271 4.740 1.00 71.31 94 LEU A O 1
ATOM 753 N N . HIS A 1 95 ? 16.249 -2.887 3.497 1.00 66.75 95 HIS A N 1
ATOM 754 C CA . HIS A 1 95 ? 17.473 -3.707 3.594 1.00 66.75 95 HIS A CA 1
ATOM 755 C C . HIS A 1 95 ? 17.905 -4.069 5.031 1.00 66.75 95 HIS A C 1
ATOM 757 O O . HIS A 1 95 ? 18.508 -5.126 5.230 1.00 66.75 95 HIS A O 1
ATOM 763 N N . ASN A 1 96 ? 17.559 -3.231 6.016 1.00 64.44 96 ASN A N 1
ATOM 764 C CA . ASN A 1 96 ? 17.831 -3.443 7.445 1.00 64.44 96 ASN A CA 1
ATOM 765 C C . ASN A 1 96 ? 16.602 -3.910 8.241 1.00 64.44 96 ASN A C 1
ATOM 767 O O . ASN A 1 96 ? 16.682 -4.089 9.453 1.00 64.44 96 ASN A O 1
ATOM 771 N N . TYR A 1 97 ? 15.459 -4.084 7.581 1.00 66.75 97 TYR A N 1
ATOM 772 C CA . TYR A 1 97 ? 14.221 -4.494 8.223 1.00 66.75 97 TYR A CA 1
ATOM 773 C C . TYR A 1 97 ? 14.165 -6.026 8.274 1.00 66.75 97 TYR A C 1
ATOM 775 O O . TYR A 1 97 ? 13.922 -6.696 7.273 1.00 66.75 97 TYR A O 1
ATOM 783 N N . GLU A 1 98 ? 14.429 -6.605 9.447 1.00 65.88 98 GLU A N 1
ATOM 784 C CA . GLU A 1 98 ? 14.515 -8.065 9.629 1.00 65.88 98 GLU A CA 1
ATOM 785 C C . GLU A 1 98 ? 13.159 -8.750 9.867 1.00 65.88 98 GLU A C 1
ATOM 787 O O . GLU A 1 98 ? 13.101 -9.925 10.228 1.00 65.88 98 GLU A O 1
ATOM 792 N N . LYS A 1 99 ? 12.050 -8.031 9.675 1.00 71.88 99 LYS A N 1
ATOM 793 C CA . LYS A 1 99 ? 10.716 -8.547 9.982 1.00 71.88 99 LYS A CA 1
ATOM 794 C C . LYS A 1 99 ? 10.261 -9.598 8.966 1.00 71.88 99 LYS A C 1
ATOM 796 O O . LYS A 1 99 ? 10.325 -9.390 7.757 1.00 71.88 99 LYS A O 1
ATOM 801 N N . ASP A 1 100 ? 9.719 -10.701 9.476 1.00 74.19 100 ASP A N 1
ATOM 802 C CA . ASP A 1 100 ? 9.249 -11.854 8.697 1.00 74.19 100 ASP A CA 1
ATOM 803 C C . ASP A 1 100 ? 7.742 -11.766 8.365 1.00 74.19 100 ASP A C 1
ATOM 805 O O . ASP A 1 100 ? 6.938 -12.634 8.695 1.00 74.19 100 ASP A O 1
ATOM 809 N N . TRP A 1 101 ? 7.341 -10.660 7.747 1.00 77.31 101 TRP A N 1
ATOM 810 C CA . TRP A 1 101 ? 5.989 -10.401 7.242 1.00 77.31 101 TRP A CA 1
ATOM 811 C C . TRP A 1 101 ? 5.597 -11.243 6.010 1.00 77.31 101 TRP A C 1
ATOM 813 O O . TRP A 1 101 ? 6.439 -11.738 5.253 1.00 77.31 101 TRP A O 1
ATOM 823 N N . TRP A 1 102 ? 4.288 -11.415 5.812 1.00 80.88 102 TRP A N 1
ATOM 824 C CA . TRP A 1 102 ? 3.722 -11.916 4.553 1.00 80.88 102 TRP A CA 1
ATOM 825 C C . TRP A 1 102 ? 3.620 -10.773 3.556 1.00 80.88 102 TRP A C 1
ATOM 827 O O . TRP A 1 102 ? 3.338 -9.649 3.969 1.00 80.88 102 TRP A O 1
ATOM 837 N N . TYR A 1 103 ? 3.811 -11.039 2.263 1.00 79.94 103 TYR A N 1
ATOM 838 C CA . TYR A 1 103 ? 3.675 -9.983 1.271 1.00 79.94 103 TYR A CA 1
ATOM 839 C C . TYR A 1 103 ? 3.134 -10.439 -0.074 1.00 79.94 103 TYR A C 1
ATOM 841 O O . TYR A 1 103 ? 3.430 -11.529 -0.553 1.00 79.94 103 TYR A O 1
ATOM 849 N N . ASP A 1 104 ? 2.382 -9.555 -0.714 1.00 80.25 104 ASP A N 1
ATOM 850 C CA . ASP A 1 104 ? 1.895 -9.733 -2.074 1.00 80.25 104 ASP A CA 1
ATOM 851 C C . ASP A 1 104 ? 2.192 -8.479 -2.892 1.00 80.25 104 ASP A C 1
ATOM 853 O O . ASP A 1 104 ? 1.476 -7.478 -2.833 1.00 80.25 104 ASP A O 1
ATOM 857 N N . ILE A 1 105 ? 3.317 -8.512 -3.598 1.00 82.38 105 ILE A N 1
ATOM 858 C CA . ILE A 1 105 ? 3.851 -7.360 -4.309 1.00 82.38 105 ILE A CA 1
ATOM 859 C C . ILE A 1 105 ? 3.598 -7.508 -5.800 1.00 82.38 105 ILE A C 1
ATOM 861 O O . ILE A 1 105 ? 3.955 -8.513 -6.409 1.00 82.38 105 ILE A O 1
ATOM 865 N N . PHE A 1 106 ? 3.046 -6.467 -6.401 1.00 81.25 106 PHE A N 1
ATOM 866 C CA . PHE A 1 106 ? 2.820 -6.386 -7.836 1.00 81.25 106 PHE A CA 1
ATOM 867 C C . PHE A 1 106 ? 3.702 -5.289 -8.430 1.00 81.25 106 PHE A C 1
ATOM 869 O O . PHE A 1 106 ? 3.811 -4.212 -7.858 1.00 81.25 106 PHE A O 1
ATOM 876 N N . VAL A 1 107 ? 4.325 -5.537 -9.575 1.00 82.88 107 VAL A N 1
ATOM 877 C CA . VAL A 1 107 ? 5.180 -4.580 -10.277 1.00 82.88 107 VAL A CA 1
ATOM 878 C C . VAL A 1 107 ? 4.762 -4.513 -11.742 1.00 82.88 107 VAL A C 1
ATOM 880 O O . VAL A 1 107 ? 4.724 -5.540 -12.412 1.00 82.88 107 VAL A O 1
ATOM 883 N N . GLY A 1 108 ? 4.486 -3.311 -12.236 1.00 77.00 108 GLY A N 1
ATOM 884 C CA . GLY A 1 108 ? 4.096 -3.029 -13.613 1.00 77.00 108 GLY A CA 1
ATOM 885 C C . GLY A 1 108 ? 2.636 -2.603 -13.775 1.00 77.00 108 GLY A C 1
ATOM 886 O O . GLY A 1 108 ? 1.941 -2.291 -12.802 1.00 77.00 108 GLY A O 1
ATOM 887 N N . GLN A 1 109 ? 2.188 -2.522 -15.028 1.00 67.69 109 GLN A N 1
ATOM 888 C CA . GLN A 1 109 ? 0.844 -2.061 -15.372 1.00 67.69 109 GLN A CA 1
ATOM 889 C C . GLN A 1 109 ? -0.131 -3.232 -15.247 1.00 67.69 109 GLN A C 1
ATOM 891 O O . GLN A 1 109 ? 0.087 -4.288 -15.817 1.00 67.69 109 GLN A O 1
ATOM 896 N N . LEU A 1 110 ? -1.209 -3.067 -14.484 1.00 58.72 110 LEU A N 1
ATOM 897 C CA . LEU A 1 110 ? -2.242 -4.094 -14.348 1.00 58.72 110 LEU A CA 1
ATOM 898 C C . LEU A 1 110 ? -3.547 -3.574 -14.930 1.00 58.72 110 LEU A C 1
ATOM 900 O O . LEU A 1 110 ? -3.962 -2.459 -14.620 1.00 58.72 110 LEU A O 1
ATOM 904 N N . ASN A 1 111 ? -4.210 -4.417 -15.721 1.00 51.19 111 ASN A N 1
ATOM 905 C CA . ASN A 1 111 ? -5.614 -4.255 -16.078 1.00 51.19 111 ASN A CA 1
ATOM 906 C C . ASN A 1 111 ? -6.465 -4.656 -14.864 1.00 51.19 111 ASN A C 1
ATOM 908 O O . ASN A 1 111 ? -6.331 -5.744 -14.312 1.00 51.19 111 ASN A O 1
ATOM 912 N N . ILE A 1 112 ? -7.264 -3.714 -14.375 1.00 50.25 112 ILE A N 1
ATOM 913 C CA . ILE A 1 112 ? -7.824 -3.727 -13.019 1.00 50.25 112 ILE A CA 1
ATOM 914 C C . ILE A 1 112 ? -9.233 -4.311 -13.069 1.00 50.25 112 ILE A C 1
ATOM 916 O O . ILE A 1 112 ? -10.150 -3.602 -13.478 1.00 50.25 112 ILE A O 1
ATOM 920 N N . ASP A 1 113 ? -9.374 -5.557 -12.621 1.00 47.34 113 ASP A N 1
ATOM 921 C CA . ASP A 1 113 ? -10.653 -6.118 -12.149 1.00 47.34 113 ASP A CA 1
ATOM 922 C C . ASP A 1 113 ? -10.506 -7.192 -11.053 1.00 47.34 113 ASP A C 1
ATOM 924 O O . ASP A 1 113 ? -11.502 -7.596 -10.454 1.00 47.34 113 ASP A O 1
ATOM 928 N N . ASP A 1 114 ? -9.286 -7.610 -10.701 1.00 45.78 114 ASP A N 1
ATOM 929 C CA . ASP A 1 114 ? -9.086 -8.523 -9.573 1.00 45.78 114 ASP A CA 1
ATOM 930 C C . ASP A 1 114 ? -9.222 -7.736 -8.264 1.00 45.78 114 ASP A C 1
ATOM 932 O O . ASP A 1 114 ? -8.270 -7.133 -7.759 1.00 45.78 114 ASP A O 1
ATOM 936 N N . GLY A 1 115 ? -10.458 -7.673 -7.767 1.00 47.53 115 GLY A N 1
ATOM 937 C CA . GLY A 1 115 ? -10.811 -7.053 -6.499 1.00 47.53 115 GLY A CA 1
ATOM 938 C C . GLY A 1 115 ? -9.905 -7.527 -5.364 1.00 47.53 115 GLY A C 1
ATOM 939 O O . GLY A 1 115 ? -9.505 -8.691 -5.301 1.00 47.53 115 GLY A O 1
ATOM 940 N N . PHE A 1 116 ? -9.590 -6.607 -4.453 1.00 52.16 116 PHE A N 1
ATOM 941 C CA . PHE A 1 116 ? -8.974 -6.934 -3.174 1.00 52.16 116 PHE A CA 1
ATOM 942 C C . PHE A 1 116 ? -9.955 -7.777 -2.365 1.00 52.16 116 PHE A C 1
ATOM 944 O O . PHE A 1 116 ? -10.797 -7.253 -1.641 1.00 52.16 116 PHE A O 1
ATOM 951 N N . ASP A 1 117 ? -9.891 -9.091 -2.551 1.00 49.47 117 ASP A N 1
ATOM 952 C CA . ASP A 1 117 ? -10.611 -10.027 -1.709 1.00 49.47 117 ASP A CA 1
ATOM 953 C C . ASP A 1 117 ? -9.974 -9.988 -0.311 1.00 49.47 117 ASP A C 1
ATOM 955 O O . ASP A 1 117 ? -8.751 -10.077 -0.170 1.00 49.47 117 ASP A O 1
ATOM 959 N N . ASP A 1 118 ? -10.793 -9.901 0.738 1.00 45.47 118 ASP A N 1
ATOM 960 C CA . ASP A 1 118 ? -10.369 -9.993 2.146 1.00 45.47 118 ASP A CA 1
ATOM 961 C C . ASP A 1 118 ? -9.646 -11.333 2.454 1.00 45.47 118 ASP A C 1
ATOM 963 O O . ASP A 1 118 ? -9.155 -11.554 3.567 1.00 45.47 118 ASP A O 1
ATOM 967 N N . CYS A 1 119 ? -9.595 -12.241 1.474 1.00 47.97 119 CYS A N 1
ATOM 968 C CA . CYS A 1 119 ? -9.029 -13.580 1.518 1.00 47.97 119 CYS A CA 1
ATOM 969 C C . CYS A 1 119 ? -7.718 -13.772 0.730 1.00 47.97 119 CYS A C 1
ATOM 971 O O . CYS A 1 119 ? -7.427 -14.917 0.378 1.00 47.97 119 CYS A O 1
ATOM 973 N N . ILE A 1 120 ? -6.894 -12.741 0.471 1.00 55.81 120 ILE A N 1
ATOM 974 C CA . ILE A 1 120 ? -5.547 -12.993 -0.088 1.00 55.81 120 ILE A CA 1
ATOM 975 C C . ILE A 1 120 ? -4.815 -13.981 0.845 1.00 55.81 120 ILE A C 1
ATOM 977 O O . ILE A 1 120 ? -4.591 -13.669 2.018 1.00 55.81 120 ILE A O 1
ATOM 981 N N . PRO A 1 121 ? -4.469 -15.197 0.377 1.00 58.78 121 PRO A N 1
ATOM 982 C CA . PRO A 1 121 ? -3.813 -16.176 1.227 1.00 58.78 121 PRO A CA 1
ATOM 983 C C . PRO A 1 121 ? -2.448 -15.642 1.660 1.00 58.78 121 PRO A C 1
ATOM 985 O O . PRO A 1 121 ? -1.729 -15.045 0.857 1.00 58.78 121 PRO A O 1
ATOM 988 N N . LYS A 1 122 ? -2.091 -15.888 2.926 1.00 70.12 122 LYS A N 1
ATOM 989 C CA . LYS A 1 122 ? -0.759 -15.604 3.473 1.00 70.12 122 LYS A CA 1
ATOM 990 C C . LYS A 1 122 ? 0.299 -16.281 2.599 1.00 70.12 122 LYS A C 1
ATOM 992 O O . LYS A 1 122 ? 0.426 -17.502 2.614 1.00 70.12 122 LYS A O 1
ATOM 997 N N . GLN A 1 123 ? 1.010 -15.481 1.817 1.00 78.12 123 GLN A N 1
ATOM 998 C CA . GLN A 1 123 ? 2.058 -15.916 0.896 1.00 78.12 123 GLN A CA 1
ATOM 999 C C . GLN A 1 123 ? 3.118 -14.821 0.795 1.00 78.12 123 GLN A C 1
ATOM 1001 O O . GLN A 1 123 ? 2.852 -13.670 1.145 1.00 78.12 123 GLN A O 1
ATOM 1006 N N . ARG A 1 124 ? 4.319 -15.181 0.347 1.00 85.38 124 ARG A N 1
ATOM 1007 C CA . ARG A 1 124 ? 5.377 -14.232 -0.010 1.00 85.38 124 ARG A CA 1
ATOM 1008 C C . ARG A 1 124 ? 5.536 -14.221 -1.514 1.00 85.38 124 ARG A C 1
ATOM 1010 O O . ARG A 1 124 ? 6.242 -15.049 -2.090 1.00 85.38 124 ARG A O 1
ATOM 1017 N N . ARG A 1 125 ? 4.803 -13.328 -2.166 1.00 84.06 125 ARG A N 1
ATOM 1018 C CA . ARG A 1 125 ? 4.627 -13.308 -3.611 1.00 84.06 125 ARG A CA 1
ATOM 1019 C C . ARG A 1 125 ? 5.092 -11.992 -4.215 1.00 84.06 125 ARG A C 1
ATOM 1021 O O . ARG A 1 125 ? 4.772 -10.927 -3.703 1.00 84.06 125 ARG A O 1
ATOM 1028 N N . VAL A 1 126 ? 5.817 -12.084 -5.328 1.00 83.88 126 VAL A N 1
ATOM 1029 C CA . VAL A 1 126 ? 6.105 -10.961 -6.227 1.00 83.88 126 VAL A CA 1
ATOM 1030 C C . VAL A 1 126 ? 5.602 -11.314 -7.622 1.00 83.88 126 VAL A C 1
ATOM 1032 O O . VAL A 1 126 ? 5.893 -12.391 -8.147 1.00 83.88 126 VAL A O 1
ATOM 1035 N N . ILE A 1 127 ? 4.835 -10.418 -8.229 1.00 81.88 127 ILE A N 1
ATOM 1036 C CA . ILE A 1 127 ? 4.333 -10.531 -9.596 1.00 81.88 127 ILE A CA 1
ATOM 1037 C C . ILE A 1 127 ? 4.862 -9.335 -10.371 1.00 81.88 127 ILE A C 1
ATOM 1039 O O . ILE A 1 127 ? 4.585 -8.205 -9.999 1.00 81.88 127 ILE A O 1
ATOM 1043 N N . VAL A 1 128 ? 5.614 -9.579 -11.438 1.00 81.06 128 VAL A N 1
ATOM 1044 C CA . VAL A 1 128 ? 6.054 -8.557 -12.390 1.00 81.06 128 VAL A CA 1
ATOM 1045 C C . VAL A 1 128 ? 5.286 -8.784 -13.688 1.00 81.06 128 VAL A C 1
ATOM 1047 O O . VAL A 1 128 ? 5.355 -9.877 -14.250 1.00 81.06 128 VAL A O 1
ATOM 1050 N N . GLU A 1 129 ? 4.515 -7.801 -14.137 1.00 80.50 129 GLU A N 1
ATOM 1051 C CA . GLU A 1 129 ? 3.612 -7.935 -15.283 1.00 80.50 129 GLU A CA 1
ATOM 1052 C C . GLU A 1 129 ? 3.685 -6.711 -16.205 1.00 80.50 129 GLU A C 1
ATOM 1054 O O . GLU A 1 129 ? 3.906 -5.597 -15.738 1.00 80.50 129 GLU A O 1
ATOM 1059 N N . ASP A 1 130 ? 3.554 -6.926 -17.517 1.00 76.31 130 ASP A N 1
ATOM 1060 C CA . ASP A 1 130 ? 3.482 -5.873 -18.545 1.00 76.31 130 ASP A CA 1
ATOM 1061 C C . ASP A 1 130 ? 4.607 -4.820 -18.441 1.00 76.31 130 ASP A C 1
ATOM 1063 O O . ASP A 1 130 ? 4.380 -3.609 -18.468 1.00 76.31 130 ASP A O 1
ATOM 1067 N N . TYR A 1 131 ? 5.856 -5.283 -18.302 1.00 71.94 131 TYR A N 1
ATOM 1068 C CA . TYR A 1 131 ? 7.011 -4.407 -18.068 1.00 71.94 131 TYR A CA 1
ATOM 1069 C C . TYR A 1 131 ? 8.158 -4.632 -19.064 1.00 71.94 131 TYR A C 1
ATOM 1071 O O . TYR A 1 131 ? 8.595 -5.763 -19.284 1.00 71.94 131 TYR A O 1
ATOM 1079 N N . THR A 1 132 ? 8.706 -3.553 -19.635 1.00 76.06 132 THR A N 1
ATOM 1080 C CA . THR A 1 132 ? 9.940 -3.609 -20.441 1.00 76.06 132 THR A CA 1
ATOM 1081 C C . THR A 1 132 ? 11.129 -3.274 -19.561 1.00 76.06 132 THR A C 1
ATOM 1083 O O . THR A 1 132 ? 11.257 -2.149 -19.084 1.00 76.06 132 THR A O 1
ATOM 1086 N N . ILE A 1 133 ? 11.995 -4.254 -19.325 1.00 69.56 133 ILE A N 1
ATOM 1087 C CA . ILE A 1 133 ? 13.127 -4.085 -18.427 1.00 69.56 133 ILE A CA 1
ATOM 1088 C C . ILE A 1 133 ? 14.330 -3.585 -19.219 1.00 69.56 133 ILE A C 1
ATOM 1090 O O . ILE A 1 133 ? 14.773 -4.213 -20.181 1.00 69.56 133 ILE A O 1
ATOM 1094 N N . GLU A 1 134 ? 14.845 -2.425 -18.823 1.00 69.81 134 GLU A N 1
ATOM 1095 C CA . GLU A 1 134 ? 15.981 -1.797 -19.487 1.00 69.81 134 GLU A CA 1
ATOM 1096 C C . GLU A 1 134 ? 17.283 -2.578 -19.250 1.00 69.81 134 GLU A C 1
ATOM 1098 O O . GLU A 1 134 ? 17.443 -3.328 -18.276 1.00 69.81 134 GLU A O 1
ATOM 1103 N N . ALA A 1 135 ? 18.254 -2.393 -20.147 1.00 57.81 135 ALA A N 1
ATOM 1104 C CA . ALA A 1 135 ? 19.588 -2.953 -19.978 1.00 57.81 135 ALA A CA 1
ATOM 1105 C C . ALA A 1 135 ? 20.205 -2.476 -18.646 1.00 57.81 135 ALA A C 1
ATOM 1107 O O . ALA A 1 135 ? 20.193 -1.283 -18.366 1.00 57.81 135 ALA A O 1
ATOM 1108 N N . ALA A 1 136 ? 20.736 -3.403 -17.836 1.00 62.06 136 ALA A N 1
ATOM 1109 C CA . ALA A 1 136 ? 21.315 -3.174 -16.499 1.00 62.06 136 ALA A CA 1
ATOM 1110 C C . ALA A 1 136 ? 20.337 -2.931 -15.326 1.00 62.06 136 ALA A C 1
ATOM 1112 O O . ALA A 1 136 ? 20.783 -2.621 -14.218 1.00 62.06 136 ALA A O 1
ATOM 1113 N N . THR A 1 137 ? 19.025 -3.123 -15.504 1.00 66.31 137 THR A N 1
ATOM 1114 C CA . THR A 1 137 ? 18.087 -3.069 -14.368 1.00 66.31 137 THR A CA 1
ATOM 1115 C C . THR A 1 137 ? 18.056 -4.404 -13.617 1.00 66.31 137 THR A C 1
ATOM 1117 O O . THR A 1 137 ? 17.508 -5.391 -14.109 1.00 66.31 137 THR A O 1
ATOM 1120 N N . SER A 1 138 ? 18.606 -4.424 -12.399 1.00 71.00 138 SER A N 1
ATOM 1121 C CA . SER A 1 138 ? 18.471 -5.552 -11.463 1.00 71.00 138 SER A CA 1
ATOM 1122 C C . SER A 1 138 ? 17.153 -5.480 -10.694 1.00 71.00 138 SER A C 1
ATOM 1124 O O . SER A 1 138 ? 16.740 -4.400 -10.275 1.00 71.00 138 SER A O 1
ATOM 1126 N N . ILE A 1 139 ? 16.521 -6.628 -10.450 1.00 74.06 139 ILE A N 1
ATOM 1127 C CA . ILE A 1 139 ? 15.323 -6.741 -9.606 1.00 74.06 139 ILE A CA 1
ATOM 1128 C C . ILE A 1 139 ? 15.759 -7.187 -8.208 1.00 74.06 139 ILE A C 1
ATOM 1130 O O . ILE A 1 139 ? 16.327 -8.269 -8.059 1.00 74.06 139 ILE A O 1
ATOM 1134 N N . PHE A 1 140 ? 15.501 -6.374 -7.181 1.00 77.62 140 PHE A N 1
ATOM 1135 C CA . PHE A 1 140 ? 15.764 -6.767 -5.793 1.00 77.62 140 PHE A CA 1
ATOM 1136 C C . PHE A 1 140 ? 14.557 -7.523 -5.245 1.00 77.62 140 PHE A C 1
ATOM 1138 O O . PHE A 1 140 ? 13.489 -6.945 -5.098 1.00 77.62 140 PHE A O 1
ATOM 1145 N N . LEU A 1 141 ? 14.704 -8.815 -4.954 1.00 80.19 141 LEU A N 1
ATOM 1146 C CA . LEU A 1 141 ? 13.609 -9.592 -4.378 1.00 80.19 141 LEU A CA 1
ATOM 1147 C C . LEU A 1 141 ? 13.603 -9.492 -2.844 1.00 80.19 141 LEU A C 1
ATOM 1149 O O . LEU A 1 141 ? 14.671 -9.534 -2.224 1.00 80.19 141 LEU A O 1
ATOM 1153 N N . PRO A 1 142 ? 12.416 -9.400 -2.221 1.00 78.75 142 PRO A N 1
ATOM 1154 C CA . PRO A 1 142 ? 12.276 -9.469 -0.773 1.00 78.75 142 PRO A CA 1
ATOM 1155 C C . PRO A 1 142 ? 12.730 -10.831 -0.230 1.00 78.75 142 PRO A C 1
ATOM 1157 O O . PRO A 1 142 ? 12.694 -11.858 -0.915 1.00 78.75 142 PRO A O 1
ATOM 1160 N N . ARG A 1 143 ? 13.164 -10.851 1.036 1.00 77.12 143 ARG A N 1
ATOM 1161 C CA . ARG A 1 143 ? 13.625 -12.082 1.695 1.00 77.12 143 ARG A CA 1
ATOM 1162 C C . ARG A 1 143 ? 12.492 -13.112 1.788 1.00 77.12 143 ARG A C 1
ATOM 1164 O O . ARG A 1 143 ? 11.330 -12.766 1.998 1.00 77.12 143 ARG A O 1
ATOM 1171 N N . GLY A 1 144 ? 12.856 -14.388 1.652 1.00 79.88 144 GLY A N 1
ATOM 1172 C CA . GLY A 1 144 ? 11.941 -15.514 1.850 1.00 79.88 144 GLY A CA 1
ATOM 1173 C C . GLY A 1 144 ? 10.801 -15.599 0.835 1.00 79.88 144 GLY A C 1
ATOM 1174 O O . GLY A 1 144 ? 9.736 -16.067 1.205 1.00 79.88 144 GLY A O 1
ATOM 1175 N N . ILE A 1 145 ? 10.994 -15.111 -0.395 1.00 82.94 145 ILE A N 1
ATOM 1176 C CA . ILE A 1 145 ? 9.981 -15.194 -1.454 1.00 82.94 145 ILE A CA 1
ATOM 1177 C C . ILE A 1 145 ? 9.590 -16.650 -1.740 1.00 82.94 145 ILE A C 1
ATOM 1179 O O . ILE A 1 145 ? 10.448 -17.489 -2.007 1.00 82.94 145 ILE A O 1
ATOM 1183 N N . ASP A 1 146 ? 8.286 -16.927 -1.705 1.00 82.62 146 ASP A N 1
ATOM 1184 C CA . ASP A 1 146 ? 7.701 -18.233 -2.022 1.00 82.62 146 ASP A CA 1
ATOM 1185 C C . ASP A 1 146 ? 7.332 -18.322 -3.510 1.00 82.62 146 ASP A C 1
ATOM 1187 O O . ASP A 1 146 ? 7.457 -19.371 -4.141 1.00 82.62 146 ASP A O 1
ATOM 1191 N N . ILE A 1 147 ? 6.828 -17.219 -4.076 1.00 78.94 147 ILE A N 1
ATOM 1192 C CA . ILE A 1 147 ? 6.227 -17.185 -5.412 1.00 78.94 147 ILE A CA 1
ATOM 1193 C C . ILE A 1 147 ? 6.742 -15.967 -6.182 1.00 78.94 147 ILE A C 1
ATOM 1195 O O . ILE A 1 147 ? 6.439 -14.832 -5.829 1.00 78.94 147 ILE A O 1
ATOM 1199 N N . LEU A 1 148 ? 7.437 -16.196 -7.295 1.00 84.06 148 LEU A N 1
ATOM 1200 C CA . LEU A 1 148 ? 7.767 -15.163 -8.279 1.00 84.06 148 LEU A CA 1
ATOM 1201 C C . LEU A 1 148 ? 7.025 -15.455 -9.585 1.00 84.06 148 LEU A C 1
ATOM 1203 O O . LEU A 1 148 ? 7.196 -16.527 -10.164 1.00 84.06 148 LEU A O 1
ATOM 1207 N N . LYS A 1 149 ? 6.210 -14.513 -10.064 1.00 81.56 149 LYS A N 1
ATOM 1208 C CA . LYS A 1 149 ? 5.588 -14.583 -11.394 1.00 81.56 149 LYS A CA 1
ATOM 1209 C C . LYS A 1 149 ? 6.108 -13.440 -12.250 1.00 81.56 149 LYS A C 1
ATOM 1211 O O . LYS A 1 149 ? 6.124 -12.304 -11.798 1.00 81.56 149 LYS A O 1
ATOM 1216 N N . ILE A 1 150 ? 6.500 -13.744 -13.480 1.00 79.50 150 ILE A N 1
ATOM 1217 C CA . ILE A 1 150 ? 6.895 -12.756 -14.484 1.00 79.50 150 ILE A CA 1
ATOM 1218 C C . ILE A 1 150 ? 6.022 -13.007 -15.712 1.00 79.50 150 ILE A C 1
ATOM 1220 O O . ILE A 1 150 ? 6.003 -14.128 -16.225 1.00 79.50 150 ILE A O 1
ATOM 1224 N N . ARG A 1 151 ? 5.256 -12.008 -16.145 1.00 77.56 151 ARG A N 1
ATOM 1225 C CA . ARG A 1 151 ? 4.254 -12.125 -17.213 1.00 77.56 151 ARG A CA 1
ATOM 1226 C C . ARG A 1 151 ? 4.386 -10.961 -18.178 1.00 77.56 151 ARG A C 1
ATOM 1228 O O . ARG A 1 151 ? 4.592 -9.839 -17.744 1.00 77.56 151 ARG A O 1
ATOM 1235 N N . SER A 1 152 ? 4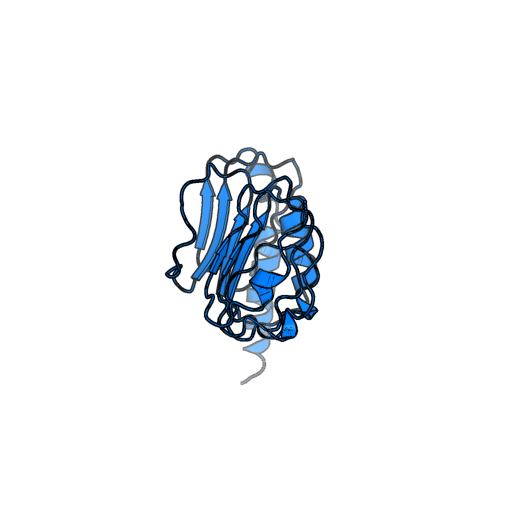.284 -11.223 -19.478 1.00 78.06 152 SER A N 1
ATOM 1236 C CA . SER A 1 152 ? 4.306 -10.163 -20.501 1.00 78.06 152 SER A CA 1
ATOM 1237 C C . SER A 1 152 ? 5.488 -9.177 -20.373 1.00 78.06 152 SER A C 1
ATOM 1239 O O . SER A 1 152 ? 5.377 -8.012 -20.743 1.00 78.06 152 SER A O 1
ATOM 1241 N N . CYS A 1 153 ? 6.629 -9.625 -19.829 1.00 75.44 153 CYS A N 1
ATOM 1242 C CA . CYS A 1 153 ? 7.812 -8.786 -19.653 1.00 75.44 153 CYS A CA 1
ATOM 1243 C C . CYS A 1 153 ? 8.803 -8.957 -20.809 1.00 75.44 153 CYS A C 1
ATOM 1245 O O . CYS A 1 153 ? 9.065 -10.073 -21.264 1.00 75.44 153 CYS A O 1
ATOM 1247 N N . HIS A 1 154 ? 9.428 -7.855 -21.219 1.00 78.00 154 HIS A N 1
ATOM 1248 C CA . HIS A 1 154 ? 10.493 -7.825 -22.223 1.00 78.00 154 HIS A CA 1
ATOM 1249 C C . HIS A 1 154 ? 11.836 -7.444 -21.586 1.00 78.00 154 HIS A C 1
ATOM 1251 O O . HIS A 1 154 ? 11.872 -6.845 -20.517 1.00 78.00 154 HIS A O 1
ATOM 1257 N N . GLY A 1 155 ? 12.954 -7.795 -22.230 1.00 69.25 155 GLY A N 1
ATOM 1258 C CA . GLY A 1 155 ? 14.290 -7.413 -21.749 1.00 69.25 155 GLY A CA 1
ATOM 1259 C C . GLY A 1 155 ? 14.829 -8.237 -20.574 1.00 69.25 155 GLY A C 1
ATOM 1260 O O . GLY A 1 155 ? 15.886 -7.923 -20.057 1.00 69.25 155 GLY A O 1
ATOM 1261 N N . LEU A 1 156 ? 14.181 -9.342 -20.186 1.00 65.88 156 LEU A N 1
ATOM 1262 C CA . LEU A 1 156 ? 14.608 -10.187 -19.054 1.00 65.88 156 LEU A CA 1
ATOM 1263 C C . LEU A 1 156 ? 16.072 -10.658 -19.117 1.00 65.88 156 LEU A C 1
ATOM 1265 O O . LEU A 1 156 ? 16.699 -10.868 -18.081 1.00 65.88 156 LEU A O 1
ATOM 1269 N N . SER A 1 157 ? 16.640 -10.801 -20.317 1.00 59.59 157 SER A N 1
ATOM 1270 C CA . SER A 1 157 ? 18.044 -11.176 -20.511 1.00 59.59 157 SER A CA 1
ATOM 1271 C C . SER A 1 157 ? 19.035 -10.175 -19.908 1.00 59.59 157 SER A C 1
ATOM 1273 O O . SER A 1 157 ? 20.158 -10.564 -19.606 1.00 59.59 157 SER A O 1
ATOM 1275 N N . SER A 1 158 ? 18.648 -8.908 -19.714 1.00 56.09 158 SER A N 1
ATOM 1276 C CA . SER A 1 158 ? 19.486 -7.902 -19.051 1.00 56.09 158 SER A CA 1
ATOM 1277 C C . SER A 1 158 ? 19.354 -7.885 -17.524 1.00 56.09 158 SER A C 1
ATOM 1279 O O . SER A 1 158 ? 20.157 -7.226 -16.866 1.00 56.09 158 SER A O 1
ATOM 1281 N N . CYS A 1 159 ? 18.374 -8.597 -16.957 1.00 56.22 159 CYS A N 1
ATOM 1282 C CA . CYS A 1 159 ? 18.103 -8.643 -15.513 1.00 56.22 159 CYS A CA 1
ATOM 1283 C C . CYS A 1 159 ? 18.897 -9.731 -14.789 1.00 56.22 159 CYS A C 1
ATOM 1285 O O . CYS A 1 159 ? 19.123 -9.639 -13.584 1.00 56.22 159 CYS A O 1
ATOM 1287 N N . PHE A 1 160 ? 19.295 -10.774 -15.520 1.00 51.62 160 PHE A N 1
ATOM 1288 C CA . PHE A 1 160 ? 19.975 -11.957 -14.993 1.00 51.62 160 PHE A CA 1
A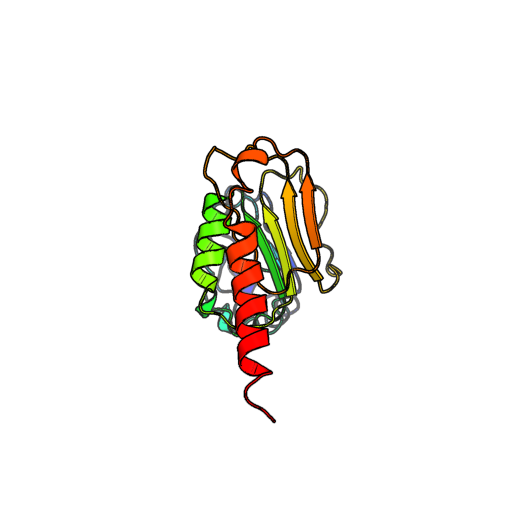TOM 1289 C C . PHE A 1 160 ? 21.475 -11.947 -15.304 1.00 51.62 160 PHE A C 1
ATOM 1291 O O . PHE A 1 160 ? 22.031 -12.958 -15.723 1.00 51.62 160 PHE A O 1
ATOM 1298 N N . VAL A 1 161 ? 22.144 -10.809 -15.107 1.00 46.56 161 VAL A N 1
ATOM 1299 C CA . VAL A 1 161 ? 23.609 -10.740 -15.197 1.00 46.56 161 VAL A CA 1
ATOM 1300 C C . VAL A 1 161 ? 24.186 -10.864 -13.785 1.00 46.56 161 VAL A C 1
ATOM 1302 O O . VAL A 1 161 ? 24.097 -9.924 -13.000 1.00 46.56 161 VAL A O 1
ATOM 1305 N N . ASP A 1 162 ? 24.686 -12.064 -13.468 1.00 46.19 162 ASP A N 1
ATOM 1306 C CA . ASP A 1 162 ? 25.578 -12.507 -12.372 1.00 46.19 162 ASP A CA 1
ATOM 1307 C C . ASP A 1 162 ? 25.284 -12.134 -10.897 1.00 46.19 162 ASP A C 1
ATOM 1309 O O . ASP A 1 162 ? 25.751 -12.821 -9.989 1.00 46.19 162 ASP A O 1
ATOM 1313 N N . ASN A 1 163 ? 24.429 -11.157 -10.599 1.00 43.22 163 ASN A N 1
ATOM 1314 C CA . ASN A 1 163 ? 24.096 -10.748 -9.227 1.00 43.22 163 ASN A CA 1
ATOM 1315 C C . ASN A 1 163 ? 22.857 -11.445 -8.645 1.00 43.22 163 ASN A C 1
ATOM 1317 O O . ASN A 1 163 ? 22.632 -11.389 -7.437 1.00 43.22 163 ASN A O 1
ATOM 1321 N N . PHE A 1 164 ? 22.071 -12.146 -9.470 1.00 41.91 164 PHE A N 1
ATOM 1322 C CA . PHE A 1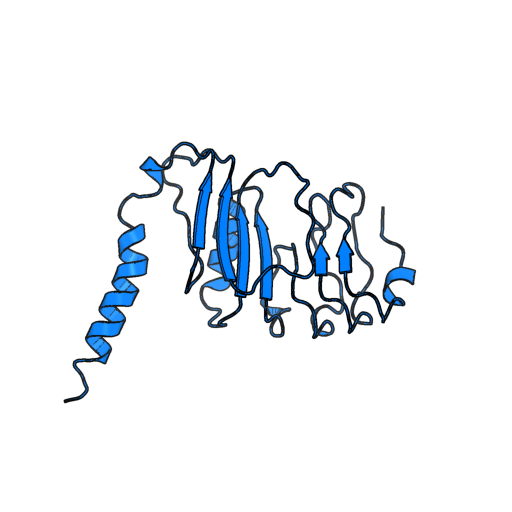 164 ? 20.956 -12.963 -8.972 1.00 41.91 164 PHE A CA 1
ATOM 1323 C C . PHE A 1 164 ? 21.466 -14.168 -8.168 1.00 41.91 164 PHE A C 1
ATOM 1325 O O . PHE A 1 164 ? 20.852 -14.578 -7.185 1.00 41.91 164 PHE A O 1
ATOM 1332 N N . LEU A 1 165 ? 22.640 -14.692 -8.543 1.00 41.72 165 LEU A N 1
ATOM 1333 C CA . LEU A 1 165 ? 23.320 -15.722 -7.774 1.00 41.72 165 LEU A CA 1
ATOM 1334 C C . LEU A 1 165 ? 24.063 -15.137 -6.576 1.00 41.72 165 LEU A C 1
ATOM 1336 O O . LEU A 1 165 ? 24.028 -15.780 -5.547 1.00 41.72 165 LEU A O 1
ATOM 1340 N N . SER A 1 166 ? 24.665 -13.942 -6.613 1.00 41.69 166 SER A N 1
ATOM 1341 C CA . SER A 1 166 ? 25.445 -13.456 -5.456 1.00 41.69 166 SER A CA 1
ATOM 1342 C C . SER A 1 166 ? 24.588 -13.202 -4.205 1.00 41.69 166 SER A C 1
ATOM 1344 O O . SER A 1 166 ? 24.990 -13.598 -3.118 1.00 41.69 166 SER A O 1
ATOM 1346 N N . ALA A 1 167 ? 23.379 -12.644 -4.332 1.00 42.25 167 ALA A N 1
ATOM 1347 C CA . ALA A 1 167 ? 22.505 -12.403 -3.175 1.00 42.25 167 ALA A CA 1
ATOM 1348 C C . ALA A 1 167 ? 21.927 -13.704 -2.577 1.00 42.25 167 ALA A C 1
ATOM 1350 O O . ALA A 1 167 ? 21.722 -13.807 -1.367 1.00 42.25 167 ALA A O 1
ATOM 1351 N N . VAL A 1 168 ? 21.696 -14.717 -3.420 1.00 43.03 168 VAL A N 1
ATOM 1352 C CA . VAL A 1 168 ? 21.258 -16.056 -2.997 1.00 43.03 168 VAL A CA 1
ATOM 1353 C C . VAL A 1 168 ? 22.447 -16.885 -2.486 1.00 43.03 168 VAL A C 1
ATOM 1355 O O . VAL A 1 168 ? 22.321 -17.609 -1.504 1.00 43.03 168 VAL A O 1
ATOM 1358 N N . MET A 1 169 ? 23.629 -16.747 -3.085 1.00 35.38 169 MET A N 1
ATOM 1359 C CA . MET A 1 169 ? 24.850 -17.477 -2.735 1.00 35.38 169 MET A CA 1
ATOM 1360 C C . MET A 1 169 ? 25.532 -16.909 -1.490 1.00 35.38 169 MET A C 1
ATOM 1362 O O . MET A 1 169 ? 26.033 -17.702 -0.703 1.00 35.38 169 MET A O 1
ATOM 1366 N N . ASP A 1 170 ? 25.470 -15.601 -1.219 1.00 39.34 170 ASP A N 1
ATOM 1367 C CA . ASP A 1 170 ? 25.878 -15.029 0.076 1.00 39.34 170 ASP A CA 1
ATOM 1368 C C . ASP A 1 170 ? 25.053 -15.626 1.225 1.00 39.34 170 ASP A C 1
ATOM 1370 O O . ASP A 1 170 ? 25.563 -15.854 2.324 1.00 39.34 170 ASP A O 1
ATOM 1374 N N . TYR A 1 171 ? 23.781 -15.945 0.964 1.00 39.38 171 TYR A N 1
ATOM 1375 C CA . TYR A 1 171 ? 22.910 -16.634 1.913 1.00 39.38 171 TYR A CA 1
ATOM 1376 C C . TYR A 1 171 ? 23.282 -18.120 2.081 1.00 39.38 171 TYR A C 1
ATOM 1378 O O . TYR A 1 171 ? 23.220 -18.643 3.197 1.00 39.38 171 TYR A O 1
ATOM 1386 N N . PHE A 1 172 ? 23.728 -18.801 1.018 1.00 34.72 172 PHE A N 1
ATOM 1387 C CA . PHE A 1 172 ? 24.251 -20.172 1.108 1.00 34.72 172 PHE A CA 1
ATOM 1388 C C . PHE A 1 172 ? 25.619 -20.240 1.807 1.00 34.72 172 PHE A C 1
ATOM 1390 O O . PHE A 1 172 ? 25.817 -21.109 2.657 1.00 34.72 172 PHE A O 1
ATOM 1397 N N . PHE A 1 173 ? 26.531 -19.303 1.535 1.00 35.38 173 PHE A N 1
ATOM 1398 C CA . PHE A 1 173 ? 27.864 -19.268 2.143 1.00 35.38 173 PHE A CA 1
ATOM 1399 C C . PHE A 1 173 ? 27.833 -18.848 3.618 1.00 35.38 173 PHE A C 1
ATOM 1401 O O . PHE A 1 173 ? 28.458 -19.521 4.437 1.00 35.38 173 PHE A O 1
ATOM 1408 N N . LYS A 1 174 ? 27.015 -17.857 4.016 1.00 39.72 174 LYS A N 1
ATOM 1409 C CA . LYS A 1 174 ? 26.826 -17.525 5.448 1.00 39.72 174 LYS A CA 1
ATOM 1410 C C . LYS A 1 174 ? 26.232 -18.680 6.265 1.00 39.72 174 LYS A C 1
ATOM 1412 O O . LYS A 1 174 ? 26.440 -18.740 7.474 1.00 39.72 174 LYS A O 1
ATOM 1417 N N . ARG A 1 175 ? 25.499 -19.608 5.635 1.00 39.22 175 ARG A N 1
ATOM 1418 C CA . ARG A 1 175 ? 24.953 -20.808 6.298 1.00 39.22 175 ARG A CA 1
ATOM 1419 C C . ARG A 1 175 ? 25.927 -21.986 6.370 1.00 39.22 175 ARG A C 1
ATOM 1421 O O . ARG A 1 175 ? 25.721 -22.842 7.229 1.00 39.22 175 ARG A O 1
ATOM 1428 N N . LEU A 1 176 ? 26.938 -22.043 5.503 1.00 32.75 176 LEU A N 1
ATOM 1429 C CA . LEU A 1 176 ? 28.001 -23.052 5.565 1.00 32.75 176 LEU A CA 1
ATOM 1430 C C . LEU A 1 176 ? 29.030 -22.693 6.648 1.00 32.75 176 LEU A C 1
ATOM 1432 O O . LEU A 1 176 ? 29.357 -23.542 7.470 1.00 32.75 176 LEU A O 1
ATOM 1436 N N . ASP A 1 177 ? 29.402 -21.416 6.761 1.00 34.09 177 ASP A N 1
ATOM 1437 C CA . ASP A 1 177 ? 30.391 -20.950 7.751 1.00 34.09 177 ASP A CA 1
ATOM 1438 C C . ASP A 1 177 ? 29.889 -21.057 9.213 1.00 34.09 177 ASP A C 1
ATOM 1440 O O . ASP A 1 177 ? 30.655 -21.254 10.152 1.00 34.09 177 ASP A O 1
ATOM 1444 N N . LEU A 1 178 ? 28.565 -21.019 9.427 1.00 39.03 178 LEU A N 1
ATOM 1445 C CA . LEU A 1 178 ? 27.946 -21.210 10.750 1.00 39.03 178 LEU A CA 1
ATOM 1446 C C . LEU A 1 178 ? 27.696 -22.684 11.126 1.00 39.03 178 LEU A C 1
ATOM 1448 O O . LEU A 1 178 ? 27.311 -22.955 12.266 1.00 39.03 178 LEU A O 1
ATOM 1452 N N . ARG A 1 179 ? 27.878 -23.639 10.201 1.00 37.88 179 ARG A N 1
ATOM 1453 C CA . ARG A 1 179 ? 27.753 -25.082 10.494 1.00 37.88 179 ARG A CA 1
ATOM 1454 C C . ARG A 1 179 ? 29.095 -25.765 10.754 1.00 37.88 179 ARG A C 1
ATOM 1456 O O . ARG A 1 179 ? 29.092 -26.759 11.471 1.00 37.88 179 ARG A O 1
ATOM 1463 N N . ASP A 1 180 ? 30.206 -25.193 10.293 1.00 39.22 180 ASP A N 1
ATOM 1464 C CA . ASP A 1 180 ? 31.557 -25.738 10.509 1.00 39.22 180 ASP A CA 1
ATOM 1465 C C . ASP A 1 180 ? 32.287 -25.182 11.754 1.00 39.22 180 ASP A C 1
ATOM 1467 O O . ASP A 1 180 ? 33.447 -25.506 11.987 1.00 39.22 180 ASP A O 1
ATOM 1471 N N . GLN A 1 181 ? 31.614 -24.410 12.622 1.00 43.16 181 GLN A N 1
ATOM 1472 C CA . GLN A 1 181 ? 32.148 -24.002 13.942 1.00 43.16 181 GLN A CA 1
ATOM 1473 C C . GLN A 1 181 ? 31.439 -24.644 15.147 1.00 43.16 181 GLN A C 1
ATOM 1475 O O . GLN A 1 181 ? 31.558 -24.179 16.282 1.00 43.16 181 GLN A O 1
ATOM 1480 N N . ARG A 1 182 ? 30.702 -25.737 14.936 1.00 43.03 182 ARG A N 1
ATOM 1481 C CA . ARG A 1 182 ? 30.230 -26.595 16.031 1.00 43.03 182 ARG A CA 1
ATOM 1482 C C . ARG A 1 182 ? 30.493 -28.057 15.711 1.00 43.03 182 ARG A C 1
ATOM 1484 O O . ARG A 1 182 ? 29.552 -28.759 15.361 1.00 43.03 182 ARG A O 1
ATOM 1491 N N . LEU A 1 183 ? 31.743 -28.479 15.880 1.00 36.41 183 LEU A N 1
ATOM 1492 C CA . LEU A 1 183 ? 32.155 -29.812 16.334 1.00 36.41 183 LEU A CA 1
ATOM 1493 C C . LEU A 1 183 ? 33.551 -29.707 16.957 1.00 36.41 183 LEU A C 1
ATOM 1495 O O . LEU A 1 183 ? 34.427 -29.087 16.320 1.00 36.41 183 LEU A O 1
#